Protein AF-A0A1I1SZB3-F1 (afdb_monomer)

Sequence (203 aa):
SPDQADDPIVQRMEVKNDVRPKANHVFELLTNFRGRADDEIPTEPGLCLPRGYIRGKAREEERTKSRFLLASHEDVDFTIVTDSSLVERSSLLQRHRQIEAALSQIEGGRTVRKGKVALTGVDAEEWLLAGPRPTTEVDGHLFALEANALTADAQGPFIRLDMETANPLPDDRPLERASLTDAEALAVWDAISRTLRPRPNAF

Solvent-accessible surface area (backbone atoms only — not comparable to full-atom values): 11409 Å² total; per-residue (Å²): 133,82,88,54,79,85,36,75,68,53,64,69,42,93,76,66,88,56,64,65,65,51,49,52,50,54,51,51,52,60,72,34,44,45,77,46,58,86,87,62,78,73,73,57,31,38,50,79,50,92,51,28,34,37,55,39,67,58,47,71,82,44,71,51,77,48,76,47,71,38,88,94,34,67,29,29,39,37,38,43,34,39,25,13,62,49,58,45,97,56,49,73,75,73,43,41,70,62,54,52,57,57,38,72,73,38,79,78,38,44,78,76,48,72,47,77,46,92,42,70,94,46,66,30,32,37,45,30,33,35,24,54,30,96,90,50,67,24,56,24,35,51,32,40,35,42,21,35,35,77,40,61,29,44,89,48,35,19,35,35,43,37,39,41,36,27,43,74,35,95,84,72,53,87,63,89,62,40,86,58,54,74,69,53,48,51,50,54,47,53,66,52,64,65,66,55,58,82,58,69,52,39,81

Nearest PDB structures (foldseek):
  5h7z-assembly1_A  TM=8.283E-01  e=7.080E-11  Pseudomonas aeruginosa PAO1
  5h7y-assembly1_A  TM=8.258E-01  e=1.109E-10  Pseudomonas aeruginosa PAO1
  4r1d-assembly1_B  TM=8.088E-01  e=1.469E-10  Pseudomonas aeruginosa PAO1
  6e8a-assembly1_A-3  TM=7.867E-01  e=8.838E-05  Salmonella enterica subsp. enterica serovar Typhimurium
  1tu1-assembly1_A  TM=6.099E-01  e=6.310E-05  Pseudomonas aeruginosa PAO1

Foldseek 3Di:
DDDCCVPPVQVPDPDHDCVVVVVVVVVLQVVQKDFDDQPDDDQAAFDDDRRMTGGDHQDAPDKDWDKDADPVFRQKIKIKIWHLAAADPDAPVRCVVVVVVVQVVAVQKDWPDWDWDDEDPWTKIKTKMWHQDPAQRAIWIWIKMWTPRHDRHSVHTIMMMIMIWRHQGPVRDRDPYTPDDPVRSVVVCCVPVRVDDQRNNHD

Mean predicted aligned error: 6.15 Å

Structure (mmCIF, N/CA/C/O backbone):
data_AF-A0A1I1SZB3-F1
#
_entry.id   AF-A0A1I1SZB3-F1
#
loop_
_atom_site.group_PDB
_atom_site.id
_atom_site.type_symbol
_atom_site.label_atom_id
_atom_site.label_alt_id
_atom_site.label_comp_id
_atom_site.label_asym_id
_atom_site.label_entity_id
_atom_site.label_seq_id
_atom_site.pdbx_PDB_ins_code
_atom_site.Cartn_x
_atom_site.Cartn_y
_atom_site.Cartn_z
_atom_site.occupancy
_atom_site.B_iso_or_equiv
_atom_site.auth_seq_id
_atom_site.auth_comp_id
_atom_site.auth_asym_id
_atom_site.auth_atom_id
_atom_site.pdbx_PDB_model_num
ATOM 1 N N . SER A 1 1 ? 3.383 9.135 45.859 1.00 52.81 1 SER A N 1
ATOM 2 C CA . SER A 1 1 ? 2.786 10.483 45.912 1.00 52.81 1 SER A CA 1
ATOM 3 C C . SER A 1 1 ? 1.288 10.355 45.670 1.00 52.81 1 SER A C 1
ATOM 5 O O . SER A 1 1 ? 0.947 9.580 44.776 1.00 52.81 1 SER A O 1
ATOM 7 N N . PRO A 1 2 ? 0.403 11.005 46.447 1.00 64.12 2 PRO A N 1
ATOM 8 C CA . PRO A 1 2 ? -1.043 10.947 46.219 1.00 64.12 2 PRO A CA 1
ATOM 9 C C . PRO A 1 2 ? -1.424 11.532 44.853 1.00 64.12 2 PRO A C 1
ATOM 11 O O . PRO A 1 2 ? -0.660 12.295 44.261 1.00 64.12 2 PRO A O 1
ATOM 14 N N . ASP A 1 3 ? -2.586 11.146 44.329 1.00 65.06 3 ASP A N 1
ATOM 15 C CA . ASP A 1 3 ? -3.173 11.831 43.175 1.00 65.06 3 ASP A CA 1
ATOM 16 C C . ASP A 1 3 ? -3.566 13.254 43.544 1.00 65.06 3 ASP A C 1
ATOM 18 O O . ASP A 1 3 ? -4.244 13.457 44.544 1.00 65.06 3 ASP A O 1
ATOM 22 N N . GLN A 1 4 ? -3.106 14.224 42.755 1.00 72.75 4 GLN A N 1
ATOM 23 C CA . GLN A 1 4 ? -3.470 15.635 42.887 1.00 72.75 4 GLN A CA 1
ATOM 24 C C . GLN A 1 4 ? -4.343 16.091 41.710 1.00 72.75 4 GLN A C 1
ATOM 26 O O . GLN A 1 4 ? -4.570 17.285 41.554 1.00 72.75 4 GLN A O 1
ATOM 31 N N . ALA A 1 5 ? -4.833 15.170 40.867 1.00 68.62 5 ALA A N 1
ATOM 32 C CA . ALA A 1 5 ? -5.706 15.503 39.739 1.00 68.62 5 ALA A CA 1
ATOM 33 C C . ALA A 1 5 ? -6.991 16.244 40.166 1.00 68.62 5 ALA A C 1
ATOM 35 O O . ALA A 1 5 ? -7.494 17.079 39.413 1.00 68.62 5 ALA A O 1
ATOM 36 N N . ASP A 1 6 ? -7.470 15.993 41.389 1.00 74.19 6 ASP A N 1
ATOM 37 C CA . ASP A 1 6 ? -8.645 16.649 41.976 1.00 74.19 6 ASP A CA 1
ATOM 38 C C . ASP A 1 6 ? -8.316 17.949 42.736 1.00 74.19 6 ASP A C 1
ATOM 40 O O . ASP A 1 6 ? -9.215 18.606 43.261 1.00 74.19 6 ASP A O 1
ATOM 44 N N . ASP A 1 7 ? -7.042 18.352 42.802 1.00 79.12 7 ASP A N 1
ATOM 45 C CA . ASP A 1 7 ? -6.643 19.600 43.451 1.00 79.12 7 ASP A CA 1
ATOM 46 C C . ASP A 1 7 ? -7.177 20.810 42.645 1.00 79.12 7 ASP A C 1
ATOM 48 O O . ASP A 1 7 ? -6.897 20.931 41.445 1.00 79.12 7 ASP A O 1
ATOM 52 N N . PRO A 1 8 ? -7.921 21.744 43.270 1.00 78.31 8 PRO A N 1
ATOM 53 C CA . PRO A 1 8 ? -8.486 22.914 42.596 1.00 78.31 8 PRO A CA 1
ATOM 54 C C . PRO A 1 8 ? -7.451 23.802 41.893 1.00 78.31 8 PRO A C 1
ATOM 56 O O . PRO A 1 8 ? -7.797 24.506 40.942 1.00 78.31 8 PRO A O 1
ATOM 59 N N . ILE A 1 9 ? -6.198 23.801 42.356 1.00 76.12 9 ILE A N 1
ATOM 60 C CA . ILE A 1 9 ? -5.084 24.530 41.741 1.00 76.12 9 ILE A CA 1
ATOM 61 C C . ILE A 1 9 ? -4.648 23.809 40.463 1.00 76.12 9 ILE A C 1
ATOM 63 O O . ILE A 1 9 ? -4.521 24.445 39.419 1.00 76.12 9 ILE A O 1
ATOM 67 N N . VAL A 1 10 ? -4.508 22.480 40.517 1.00 71.06 10 VAL A N 1
ATOM 68 C CA . VAL A 1 10 ? -4.153 21.634 39.364 1.00 71.06 10 VAL A CA 1
ATOM 69 C C . VAL A 1 10 ? -5.237 21.689 38.287 1.00 71.06 10 VAL A C 1
ATOM 71 O O . VAL A 1 10 ? -4.928 21.746 37.096 1.00 71.06 10 VAL A O 1
ATOM 74 N N . GLN A 1 11 ? -6.515 21.757 38.671 1.00 75.00 11 GLN A N 1
ATOM 75 C CA . GLN A 1 11 ? -7.609 21.885 37.708 1.00 75.00 11 GLN A CA 1
ATOM 76 C C . GLN A 1 11 ? -7.569 23.189 36.898 1.00 75.00 11 GLN A C 1
ATOM 78 O O . GLN A 1 11 ? -8.033 23.181 35.755 1.00 75.00 11 GLN A O 1
ATOM 83 N N . ARG A 1 12 ? -7.002 24.264 37.466 1.00 79.62 12 ARG A N 1
ATOM 84 C CA . ARG A 1 12 ? -6.879 25.600 36.854 1.00 79.62 12 ARG A CA 1
ATOM 85 C C . ARG A 1 12 ? -5.597 25.794 36.038 1.00 79.62 12 ARG A C 1
ATOM 87 O O . ARG A 1 12 ? -5.448 26.840 35.415 1.00 79.62 12 ARG A O 1
ATOM 94 N N . MET A 1 13 ? -4.675 24.831 36.045 1.00 77.75 13 MET A N 1
ATOM 95 C CA . MET A 1 13 ? -3.472 24.889 35.214 1.00 77.75 13 MET A CA 1
ATOM 96 C C .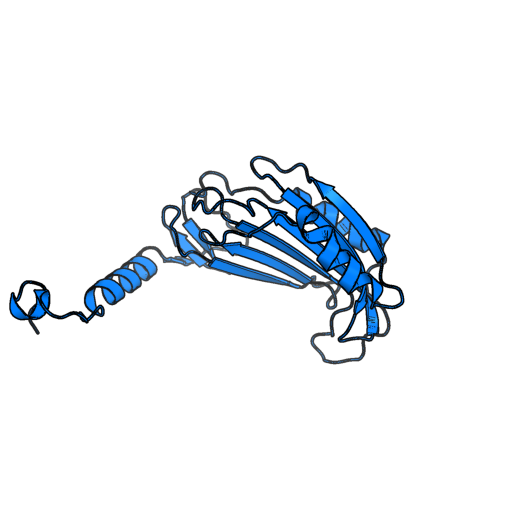 MET A 1 13 ? -3.837 24.665 33.742 1.00 77.75 13 MET A C 1
ATOM 98 O O . MET A 1 13 ? -4.532 23.701 33.417 1.00 77.75 13 MET A O 1
ATOM 102 N N . GLU A 1 14 ? -3.331 25.523 32.852 1.00 72.00 14 GLU A N 1
ATOM 103 C CA . GLU A 1 14 ? -3.481 25.360 31.395 1.00 72.00 14 GLU A CA 1
ATOM 104 C C . GLU A 1 14 ? -2.741 24.121 30.875 1.00 72.00 14 GLU A C 1
ATOM 106 O O . GLU A 1 14 ? -3.203 23.458 29.951 1.00 72.00 14 GLU A O 1
ATOM 111 N N . VAL A 1 15 ? -1.619 23.767 31.510 1.00 69.75 15 VAL A N 1
ATOM 112 C CA . VAL A 1 15 ? -0.835 22.569 31.197 1.00 69.75 15 VAL A CA 1
ATOM 113 C C . VAL A 1 15 ? -0.920 21.609 32.376 1.00 69.75 15 VAL A C 1
ATOM 115 O O . VAL A 1 15 ? -0.357 21.858 33.443 1.00 69.75 15 VAL A O 1
ATOM 118 N N . LYS A 1 16 ? -1.635 20.502 32.178 1.00 74.94 16 LYS A N 1
ATOM 119 C CA . LYS A 1 16 ? -1.755 19.416 33.156 1.00 74.94 16 LYS A CA 1
ATOM 120 C C . LYS A 1 16 ? -0.756 18.317 32.821 1.00 74.94 16 LYS A C 1
ATOM 122 O O . LYS A 1 16 ? -0.516 18.018 31.656 1.00 74.94 16 LYS A O 1
ATOM 127 N N . ASN A 1 17 ? -0.189 17.699 33.852 1.00 80.31 17 ASN A N 1
ATOM 128 C CA . ASN A 1 17 ? 0.630 16.508 33.670 1.00 80.31 17 ASN A CA 1
ATOM 129 C C . ASN A 1 17 ? -0.247 15.341 33.177 1.00 80.31 17 ASN A C 1
ATOM 131 O O . ASN A 1 17 ? -1.249 15.014 33.812 1.00 80.31 17 ASN A O 1
ATOM 135 N N . ASP A 1 18 ? 0.153 14.688 32.088 1.00 82.94 18 ASP A N 1
ATOM 136 C CA . ASP A 1 18 ? -0.549 13.557 31.475 1.00 82.94 18 ASP A CA 1
ATOM 137 C C . ASP A 1 18 ? 0.093 12.189 31.775 1.00 82.94 18 ASP A C 1
ATOM 139 O O . ASP A 1 18 ? -0.338 11.167 31.237 1.00 82.94 18 ASP A O 1
ATOM 143 N N . VAL A 1 19 ? 1.074 12.137 32.686 1.00 87.44 19 VAL A N 1
ATOM 144 C CA . VAL A 1 19 ? 1.772 10.901 33.082 1.00 87.44 19 VAL A CA 1
ATOM 145 C C . VAL A 1 19 ? 0.805 9.804 33.528 1.00 87.44 19 VAL A C 1
ATOM 147 O O . VAL A 1 19 ? 0.998 8.653 33.155 1.00 87.44 19 VAL A O 1
ATOM 150 N N . ARG A 1 20 ? -0.247 10.124 34.296 1.00 85.81 20 ARG A N 1
ATOM 151 C CA . ARG A 1 20 ? -1.237 9.129 34.759 1.00 85.81 20 ARG A CA 1
ATOM 152 C C . ARG A 1 20 ? -2.054 8.535 33.599 1.00 85.81 20 ARG A C 1
ATOM 154 O O . ARG A 1 20 ? -2.010 7.316 33.438 1.00 85.81 20 ARG A O 1
ATOM 161 N N . PRO A 1 21 ? -2.749 9.341 32.766 1.00 86.75 21 PRO A N 1
ATOM 162 C CA . PRO A 1 21 ? -3.410 8.843 31.559 1.00 86.75 21 PRO A CA 1
ATOM 163 C C . PRO A 1 21 ? -2.487 8.027 30.650 1.00 86.75 21 PRO A C 1
ATOM 165 O O . PRO A 1 21 ? -2.861 6.937 30.223 1.00 86.75 21 PRO A O 1
ATOM 168 N N . LYS A 1 22 ? -1.259 8.504 30.407 1.00 88.25 22 LYS A N 1
ATOM 169 C CA . LYS A 1 22 ? -0.281 7.796 29.571 1.00 88.25 22 LYS A CA 1
ATOM 170 C C . LYS A 1 22 ? 0.166 6.474 30.185 1.00 88.25 22 LYS A C 1
ATOM 172 O O . LYS A 1 22 ? 0.256 5.482 29.471 1.00 88.25 22 LYS A O 1
ATOM 177 N N . ALA A 1 23 ? 0.404 6.427 31.496 1.00 91.25 23 ALA A N 1
ATOM 178 C CA . ALA A 1 23 ? 0.734 5.185 32.187 1.00 91.25 23 ALA A CA 1
ATOM 179 C C . ALA A 1 23 ? -0.408 4.167 32.063 1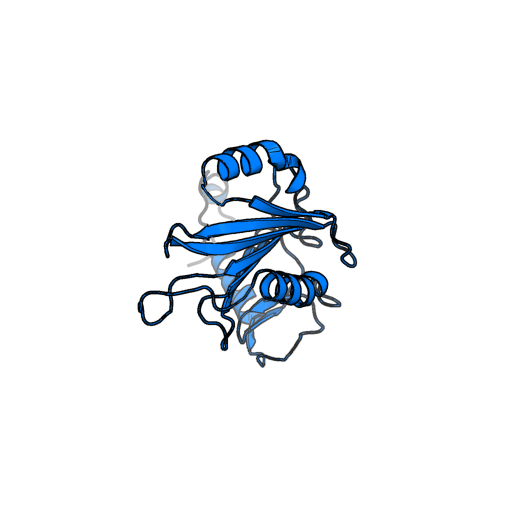.00 91.25 23 ALA A C 1
ATOM 181 O O . ALA A 1 23 ? -0.158 3.017 31.713 1.00 91.25 23 ALA A O 1
ATOM 182 N N . ASN A 1 24 ? -1.657 4.598 32.266 1.00 90.44 24 ASN A N 1
ATOM 183 C CA . ASN A 1 24 ? -2.828 3.738 32.086 1.00 90.44 24 ASN A CA 1
ATOM 184 C C . ASN A 1 24 ? -2.931 3.213 30.651 1.00 90.44 24 ASN A C 1
ATOM 186 O O . ASN A 1 24 ? -3.187 2.028 30.462 1.00 90.44 24 ASN A O 1
ATOM 190 N N . HIS A 1 25 ? -2.676 4.062 29.654 1.00 88.75 25 HIS A N 1
ATOM 191 C CA . HIS A 1 25 ? -2.679 3.654 28.252 1.00 88.75 25 HIS A CA 1
ATOM 192 C C . HIS A 1 25 ? -1.588 2.614 27.945 1.00 88.75 25 HIS A C 1
ATOM 194 O O . HIS A 1 25 ? -1.859 1.602 27.305 1.00 88.75 25 HIS A O 1
ATOM 200 N N . VAL A 1 26 ? -0.372 2.794 28.473 1.00 91.31 26 VAL A N 1
ATOM 201 C CA . VAL A 1 26 ? 0.707 1.797 28.349 1.00 91.31 26 VAL A CA 1
ATOM 202 C C . VAL A 1 26 ? 0.313 0.469 29.003 1.00 91.31 26 VAL A C 1
ATOM 204 O O . VAL A 1 26 ? 0.493 -0.586 28.398 1.00 91.31 26 VAL A O 1
ATOM 207 N N . PHE A 1 27 ? -0.260 0.492 30.211 1.00 93.44 27 PHE A N 1
ATOM 208 C CA . PHE A 1 27 ? -0.733 -0.729 30.873 1.00 93.44 27 PHE A CA 1
ATOM 209 C C . PHE A 1 27 ? -1.884 -1.402 30.114 1.00 93.44 27 PHE A C 1
ATOM 211 O O . PHE A 1 27 ? -1.929 -2.630 30.040 1.00 93.44 27 PHE A O 1
ATOM 218 N N . GLU A 1 28 ? -2.787 -0.631 29.511 1.00 90.75 28 GLU A N 1
ATOM 219 C CA . GLU A 1 28 ? -3.847 -1.158 28.651 1.00 90.75 28 GLU A CA 1
ATOM 220 C C . GLU A 1 28 ? -3.261 -1.875 27.423 1.00 90.75 28 GLU A C 1
ATOM 222 O O . GLU A 1 28 ? -3.661 -2.998 27.121 1.00 90.75 28 GLU A O 1
ATOM 227 N N . LEU A 1 29 ? -2.269 -1.285 26.751 1.00 90.50 29 LEU A N 1
ATOM 228 C CA . LEU A 1 29 ? -1.602 -1.921 25.610 1.00 90.50 29 LEU A CA 1
ATOM 229 C C . LEU A 1 29 ? -0.892 -3.217 26.018 1.00 90.50 29 LEU A C 1
ATOM 231 O O . LEU A 1 29 ? -1.037 -4.236 25.348 1.00 90.50 29 LEU A O 1
ATOM 235 N N . LEU A 1 30 ? -0.163 -3.202 27.139 1.00 92.81 30 LEU A N 1
ATOM 236 C CA . LEU A 1 30 ? 0.570 -4.372 27.629 1.00 92.81 30 LEU A CA 1
ATOM 237 C C . LEU A 1 30 ? -0.356 -5.511 28.064 1.00 92.81 30 LEU A C 1
ATOM 239 O O . LEU A 1 30 ? -0.045 -6.672 27.819 1.00 92.81 30 LEU A O 1
ATOM 243 N N . THR A 1 31 ? -1.488 -5.200 28.699 1.00 95.62 31 THR A N 1
ATOM 244 C CA . THR A 1 31 ? -2.447 -6.225 29.152 1.00 95.62 31 THR A CA 1
ATOM 245 C C . THR A 1 31 ? -3.228 -6.850 27.999 1.00 95.62 31 THR A C 1
ATOM 247 O O . THR A 1 31 ? -3.623 -8.010 28.093 1.00 95.62 31 THR A O 1
ATOM 250 N N . ASN A 1 32 ? -3.422 -6.111 26.905 1.00 95.50 32 ASN A N 1
ATOM 251 C CA . ASN A 1 32 ? -4.108 -6.595 25.710 1.00 95.50 32 ASN A CA 1
ATOM 252 C C . ASN A 1 32 ? -3.173 -7.192 24.648 1.00 95.50 32 ASN A C 1
ATOM 254 O O . ASN A 1 32 ? -3.655 -7.758 23.662 1.00 95.50 32 ASN A O 1
ATOM 258 N N . PHE A 1 33 ? -1.857 -7.077 24.826 1.00 96.00 33 PHE A N 1
ATOM 259 C CA . PHE A 1 33 ? -0.880 -7.677 23.930 1.00 96.00 33 PHE A CA 1
ATOM 260 C C . PHE A 1 33 ? -0.725 -9.177 24.196 1.00 96.00 33 PHE A C 1
ATOM 262 O O . PHE A 1 33 ? -0.550 -9.618 25.332 1.00 96.00 33 PHE A O 1
ATOM 269 N N . ARG A 1 34 ? -0.690 -9.970 23.125 1.00 95.94 34 ARG A N 1
ATOM 270 C CA . ARG A 1 34 ? -0.247 -11.365 23.164 1.00 95.94 34 ARG A CA 1
ATOM 271 C C . ARG A 1 34 ? 0.625 -11.706 21.964 1.00 95.94 34 ARG A C 1
ATOM 273 O O . ARG A 1 34 ? 0.495 -11.114 20.893 1.00 95.94 34 ARG A O 1
ATOM 280 N N . GLY A 1 35 ? 1.476 -12.714 22.138 1.00 96.06 35 GLY A N 1
ATOM 281 C CA . GLY A 1 35 ? 2.141 -13.366 21.015 1.00 96.06 35 GLY A CA 1
ATOM 282 C C . GLY A 1 35 ? 1.138 -14.120 20.137 1.00 96.06 35 GLY A C 1
ATOM 283 O O . GLY A 1 35 ? 0.096 -14.580 20.618 1.00 96.06 35 GLY A O 1
ATOM 284 N N . ARG A 1 36 ? 1.472 -14.247 18.854 1.00 95.00 36 ARG A N 1
ATOM 285 C CA . ARG A 1 36 ? 0.761 -15.092 17.885 1.00 95.00 36 ARG A CA 1
ATOM 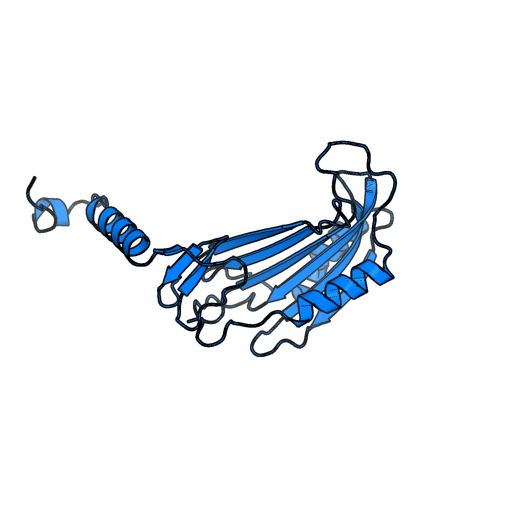286 C C . ARG A 1 36 ? 1.753 -15.756 16.934 1.00 95.00 36 ARG A C 1
ATOM 288 O O . ARG A 1 36 ? 2.838 -15.209 16.720 1.00 95.00 36 ARG A O 1
ATOM 295 N N . ALA A 1 37 ? 1.378 -16.895 16.357 1.00 95.00 37 ALA A N 1
ATOM 296 C CA . ALA A 1 37 ? 2.137 -17.483 15.252 1.00 95.00 37 ALA A CA 1
ATOM 297 C C . ALA A 1 37 ? 2.025 -16.608 13.989 1.00 95.00 37 ALA A C 1
ATOM 299 O O . ALA A 1 37 ? 1.095 -15.806 13.862 1.00 95.00 37 ALA A O 1
ATOM 300 N N . ASP A 1 38 ? 2.967 -16.749 13.055 1.00 89.12 38 ASP A N 1
ATOM 301 C CA . ASP A 1 38 ? 3.007 -15.914 11.846 1.00 89.12 38 ASP A CA 1
ATOM 302 C C . ASP A 1 38 ? 1.754 -16.095 10.972 1.00 89.12 38 ASP A C 1
ATOM 304 O O . ASP A 1 38 ? 1.220 -15.113 10.448 1.00 89.12 38 ASP A O 1
ATOM 308 N N . ASP A 1 39 ? 1.238 -17.323 10.905 1.00 91.25 39 ASP A N 1
ATOM 309 C CA . ASP A 1 39 ? 0.062 -17.752 10.144 1.00 91.25 39 ASP A CA 1
ATOM 310 C C . ASP A 1 39 ? -1.256 -17.708 10.942 1.00 91.25 39 ASP A C 1
ATOM 312 O O . ASP A 1 39 ? -2.332 -17.928 10.383 1.00 91.25 39 ASP A O 1
ATOM 316 N N . GLU A 1 40 ? -1.209 -17.376 12.235 1.00 94.50 40 GLU A N 1
ATOM 317 C CA . GLU A 1 40 ? -2.412 -17.214 13.049 1.00 94.50 40 GLU A CA 1
ATOM 318 C C . GLU A 1 40 ? -3.152 -15.925 12.660 1.00 94.50 40 GLU A C 1
ATOM 320 O O . GLU A 1 40 ? -2.620 -14.818 12.810 1.00 94.50 40 GLU A O 1
ATOM 325 N N . ILE 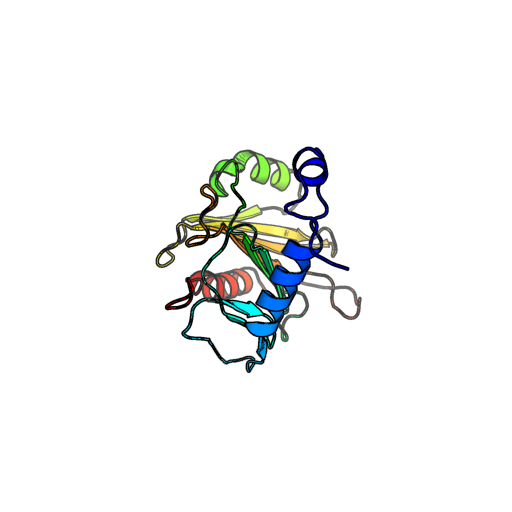A 1 41 ? -4.411 -16.067 12.229 1.00 94.06 41 ILE A N 1
ATOM 326 C CA . ILE A 1 41 ? -5.342 -14.962 11.957 1.00 94.06 41 ILE A CA 1
ATOM 327 C C . ILE A 1 41 ? -6.349 -14.866 13.119 1.00 94.06 41 ILE A C 1
ATOM 329 O O . ILE A 1 41 ? -7.232 -15.720 13.225 1.00 94.06 41 ILE A O 1
ATOM 333 N N . PRO A 1 42 ? -6.259 -13.842 13.991 1.00 93.94 42 PRO A N 1
ATOM 334 C CA . PRO A 1 42 ? -7.176 -13.678 15.119 1.00 93.94 42 PRO A CA 1
ATOM 335 C C . PRO A 1 42 ? -8.633 -13.484 14.679 1.00 93.94 42 PRO A C 1
ATOM 337 O O . PRO A 1 42 ? -8.910 -12.785 13.708 1.00 93.94 42 PRO A O 1
ATOM 340 N N . THR A 1 43 ? -9.578 -14.053 15.428 1.00 93.00 43 THR A N 1
ATOM 341 C CA . THR A 1 43 ? -11.028 -13.921 15.172 1.00 93.00 43 THR A CA 1
ATOM 342 C C . THR A 1 43 ? -11.713 -12.864 16.040 1.00 93.00 43 THR A C 1
ATOM 344 O O . THR A 1 43 ? -12.919 -12.657 15.917 1.00 93.00 43 THR A O 1
ATOM 347 N N . GLU A 1 44 ? -10.967 -12.251 16.959 1.00 93.00 44 GLU A N 1
ATOM 348 C CA . GLU A 1 44 ? -11.425 -11.165 17.828 1.00 93.00 44 GLU A CA 1
ATOM 349 C C . GLU A 1 44 ? -11.051 -9.797 17.222 1.00 93.00 44 GLU A C 1
ATOM 351 O O . GLU A 1 44 ? -10.178 -9.747 16.351 1.00 93.00 44 GLU A O 1
ATOM 356 N N . PRO A 1 45 ? -11.651 -8.687 17.692 1.00 94.50 45 PRO A N 1
ATOM 357 C CA . PRO A 1 45 ? -11.223 -7.337 17.331 1.00 94.50 45 PRO A CA 1
ATOM 358 C C . PRO A 1 45 ? -9.836 -6.989 17.869 1.00 94.50 45 PRO A C 1
ATOM 360 O O . PRO A 1 45 ? -9.507 -7.304 19.027 1.00 94.50 45 PRO A O 1
ATOM 363 N N . GLY A 1 46 ? -9.034 -6.334 17.028 1.00 92.81 46 GLY A N 1
ATOM 364 C CA . GLY A 1 46 ? -7.703 -5.864 17.406 1.00 92.81 46 GLY A CA 1
ATOM 365 C C . GLY A 1 46 ? -6.689 -5.824 16.269 1.00 92.81 46 GLY A C 1
ATOM 366 O O . GLY A 1 46 ? -6.937 -6.294 15.151 1.00 92.81 46 GLY A O 1
ATOM 367 N N . LEU A 1 47 ? -5.503 -5.319 16.589 1.00 91.44 47 LEU A N 1
ATOM 368 C CA . LEU A 1 47 ? -4.446 -5.030 15.633 1.00 91.44 47 LEU A CA 1
ATOM 369 C C . LEU A 1 47 ? -3.395 -6.145 15.578 1.00 91.44 47 LEU A C 1
ATOM 371 O O . LEU A 1 47 ? -2.829 -6.552 16.595 1.00 91.44 47 LEU A O 1
ATOM 375 N N . CYS A 1 48 ? -3.096 -6.625 14.370 1.00 92.00 48 CYS A N 1
ATOM 376 C CA . CYS A 1 48 ? -2.015 -7.580 14.134 1.00 92.00 48 CYS A CA 1
ATOM 377 C C . CYS A 1 48 ? -0.679 -6.860 13.934 1.00 92.00 48 CYS A C 1
ATOM 379 O O . CYS A 1 48 ? -0.570 -5.937 13.134 1.00 92.00 48 CYS A O 1
ATOM 381 N N . LEU A 1 49 ? 0.356 -7.371 14.595 1.00 89.62 49 LEU A N 1
ATOM 382 C CA . LEU A 1 49 ? 1.754 -7.001 14.395 1.00 89.62 49 LEU A CA 1
ATOM 383 C C . LEU A 1 49 ? 2.540 -8.245 13.946 1.00 89.62 49 LEU A C 1
ATOM 385 O O . LEU A 1 49 ? 2.045 -9.372 14.099 1.00 89.62 49 LEU A O 1
ATOM 389 N N . PRO A 1 50 ? 3.764 -8.100 13.412 1.00 89.50 50 PRO A N 1
ATOM 390 C CA . PRO A 1 50 ? 4.656 -9.242 13.236 1.00 89.50 50 PRO A CA 1
ATOM 391 C C . PRO A 1 50 ? 4.826 -9.990 14.569 1.00 89.50 50 PRO A C 1
ATOM 393 O O . PRO A 1 50 ? 5.255 -9.394 15.557 1.00 89.50 50 PRO A O 1
ATOM 396 N N . ARG A 1 51 ? 4.453 -11.278 14.611 1.00 90.94 51 ARG A N 1
ATOM 397 C CA . ARG A 1 51 ? 4.488 -12.147 15.811 1.00 90.94 51 ARG A CA 1
ATOM 398 C C . ARG A 1 51 ? 3.697 -11.648 17.033 1.00 90.94 51 ARG A C 1
ATOM 400 O O . ARG A 1 51 ? 3.878 -12.155 18.140 1.00 90.94 51 ARG A O 1
ATOM 407 N N . GLY A 1 52 ? 2.808 -10.672 16.856 1.00 94.12 52 GLY A N 1
ATOM 408 C CA . GLY A 1 52 ? 2.069 -10.046 17.950 1.00 94.12 52 GLY A CA 1
ATOM 409 C C . GLY A 1 52 ? 0.635 -9.681 17.590 1.00 94.12 52 GLY A C 1
ATOM 410 O O . GLY A 1 52 ? 0.254 -9.606 16.417 1.00 94.12 52 GLY A O 1
ATOM 411 N N . TYR A 1 53 ? -0.164 -9.458 18.624 1.00 94.94 53 TYR A N 1
ATOM 412 C CA . TYR A 1 53 ? -1.553 -9.046 18.513 1.00 94.94 53 TYR A CA 1
ATOM 413 C C . TYR A 1 53 ? -1.948 -8.175 19.701 1.00 94.94 53 TYR A C 1
ATOM 415 O O . TYR A 1 53 ? -1.717 -8.569 20.842 1.00 94.94 53 TYR A O 1
ATOM 423 N N . ILE A 1 54 ? -2.560 -7.022 19.435 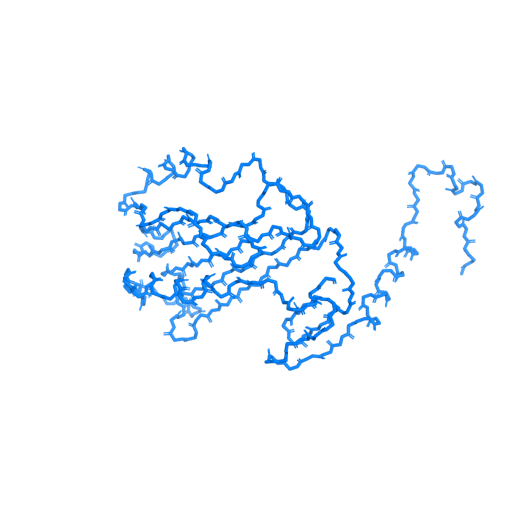1.00 94.12 54 ILE A N 1
ATOM 424 C CA . ILE A 1 54 ? -3.135 -6.143 20.456 1.00 94.12 54 ILE A CA 1
ATOM 425 C C . ILE A 1 54 ? -4.650 -6.266 20.361 1.00 94.12 54 ILE A C 1
ATOM 427 O O . ILE A 1 54 ? -5.258 -5.809 19.395 1.00 94.12 54 ILE A O 1
ATOM 431 N N . ARG A 1 55 ? -5.267 -6.897 21.360 1.00 94.94 55 ARG A N 1
ATOM 432 C CA . ARG A 1 55 ? -6.725 -7.008 21.441 1.00 94.94 55 ARG A CA 1
ATOM 433 C C . ARG A 1 55 ? -7.349 -5.635 21.695 1.00 94.94 55 ARG A C 1
ATOM 435 O O . ARG A 1 55 ? -6.907 -4.898 22.570 1.00 94.94 55 ARG A O 1
ATOM 442 N N . GLY A 1 56 ? -8.425 -5.311 20.990 1.00 92.00 56 GLY A N 1
ATOM 443 C CA . GLY A 1 56 ? -9.124 -4.048 21.195 1.00 92.00 56 GLY A CA 1
ATOM 444 C C . GLY A 1 56 ? -10.117 -3.748 20.086 1.00 92.00 56 GLY A C 1
ATOM 445 O O . GLY A 1 56 ? -10.022 -4.291 18.995 1.00 92.00 56 GLY A O 1
ATOM 446 N N . LYS A 1 57 ? -11.085 -2.880 20.372 1.00 90.69 57 LYS A N 1
ATOM 447 C CA . LYS A 1 57 ? -11.956 -2.318 19.332 1.00 90.69 57 LYS A CA 1
ATOM 448 C C . LYS A 1 57 ? -11.170 -1.334 18.474 1.00 90.69 57 LYS A C 1
ATOM 450 O O . LYS A 1 57 ? -10.174 -0.792 18.957 1.00 90.69 57 LYS A O 1
ATOM 455 N N . ALA A 1 58 ? -11.671 -1.054 17.278 1.00 88.12 58 ALA A N 1
ATOM 456 C CA . ALA A 1 58 ? -11.144 0.018 16.439 1.00 88.12 58 ALA A CA 1
ATOM 457 C C . ALA A 1 58 ? -11.076 1.359 17.194 1.00 88.12 58 ALA A C 1
ATOM 459 O O . ALA A 1 58 ? -11.992 1.692 17.958 1.00 88.12 58 ALA A O 1
ATOM 460 N N . ARG A 1 59 ? -10.000 2.123 16.989 1.00 87.06 59 ARG A N 1
ATOM 461 C CA . ARG A 1 59 ? -9.787 3.444 17.598 1.00 87.06 59 ARG A CA 1
ATOM 462 C C . ARG A 1 59 ? -9.296 4.432 16.549 1.00 87.06 59 ARG A C 1
ATOM 464 O O . ARG A 1 59 ? -8.730 4.032 15.539 1.00 87.06 59 ARG A O 1
ATOM 471 N N . GLU A 1 60 ? -9.512 5.710 16.831 1.00 88.25 60 GLU A N 1
ATOM 472 C CA . GLU A 1 60 ? -8.821 6.797 16.143 1.00 88.25 60 GLU A CA 1
ATOM 473 C C . GLU A 1 60 ? -7.334 6.818 16.525 1.00 88.25 60 GLU A C 1
ATOM 475 O O . GLU A 1 60 ? -6.932 6.227 17.531 1.00 88.25 60 GLU A O 1
ATOM 480 N N . GLU A 1 61 ? -6.534 7.529 15.734 1.00 89.88 61 GLU A N 1
ATOM 481 C CA . GLU A 1 61 ? -5.085 7.681 15.896 1.00 89.88 61 GLU A CA 1
ATOM 482 C C . GLU A 1 61 ? -4.297 6.355 15.824 1.00 89.88 61 GLU A C 1
ATOM 484 O O . GLU A 1 61 ? -3.157 6.266 16.285 1.00 89.88 61 GLU A O 1
ATOM 489 N N . GLU A 1 62 ? -4.868 5.320 15.196 1.00 90.81 62 GLU A N 1
ATOM 490 C CA . GLU A 1 62 ? -4.175 4.071 14.893 1.00 90.81 62 GLU A CA 1
ATOM 491 C C . GLU A 1 62 ? -3.593 4.112 13.477 1.00 90.81 62 GLU A C 1
ATOM 493 O O . GLU A 1 62 ? -4.312 4.176 12.476 1.00 90.81 62 GLU A O 1
ATOM 498 N N . ARG A 1 63 ? -2.262 4.021 13.386 1.00 93.69 63 ARG A N 1
ATOM 499 C CA . ARG A 1 63 ? -1.542 3.930 12.115 1.00 93.69 63 ARG A CA 1
ATOM 500 C C . ARG A 1 63 ? -0.604 2.735 12.105 1.00 93.69 63 ARG A C 1
ATOM 502 O O . ARG A 1 63 ? 0.235 2.589 12.994 1.00 93.69 63 ARG A O 1
ATOM 509 N N . THR A 1 64 ? -0.667 1.936 11.044 1.00 93.75 64 THR A N 1
ATOM 510 C CA . THR A 1 64 ? 0.316 0.880 10.789 1.00 93.75 64 THR A CA 1
ATOM 511 C C . THR A 1 64 ? 0.998 1.059 9.449 1.00 93.75 64 THR A C 1
ATOM 513 O O . THR A 1 64 ? 0.428 1.585 8.496 1.00 93.75 64 THR A O 1
ATOM 516 N N . LYS A 1 65 ? 2.256 0.626 9.384 1.00 95.88 65 LYS A N 1
ATOM 517 C CA . LYS A 1 65 ? 3.021 0.507 8.149 1.00 95.88 65 LYS A CA 1
ATOM 518 C C . LYS A 1 65 ? 3.799 -0.795 8.206 1.00 95.88 65 LYS A C 1
ATOM 520 O O . LYS A 1 65 ? 4.651 -0.958 9.076 1.00 95.88 65 LYS A O 1
ATOM 525 N N . SER A 1 66 ? 3.512 -1.699 7.282 1.00 94.75 66 SER A N 1
ATOM 526 C CA . SER A 1 66 ? 4.214 -2.975 7.150 1.00 94.75 66 SER A CA 1
ATOM 527 C C . SER A 1 66 ? 4.821 -3.080 5.762 1.00 94.75 66 SER A C 1
ATOM 529 O O . SER A 1 66 ? 4.185 -2.697 4.783 1.00 94.75 66 SER A O 1
ATOM 531 N N . ARG A 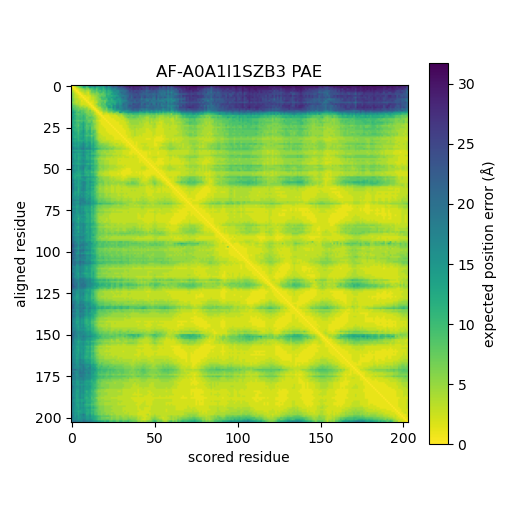1 67 ? 6.047 -3.597 5.686 1.00 95.50 67 ARG A N 1
ATOM 532 C CA . ARG A 1 67 ? 6.757 -3.841 4.430 1.00 95.50 67 ARG A CA 1
ATOM 533 C C . ARG A 1 67 ? 7.055 -5.328 4.292 1.00 95.50 67 ARG A C 1
ATOM 535 O O . ARG A 1 67 ? 7.474 -5.956 5.263 1.00 95.50 67 ARG A O 1
ATOM 542 N N . PHE A 1 68 ? 6.859 -5.861 3.096 1.00 94.56 68 PHE A N 1
ATOM 543 C CA . PHE A 1 68 ? 7.095 -7.253 2.737 1.00 94.56 68 PHE A CA 1
ATOM 544 C C . PHE A 1 68 ? 8.060 -7.292 1.559 1.00 94.56 68 PHE A C 1
ATOM 546 O O . PHE A 1 68 ? 7.762 -6.724 0.514 1.00 94.56 68 PHE A O 1
ATOM 553 N N . LEU A 1 69 ? 9.201 -7.957 1.726 1.00 94.69 69 LEU A N 1
ATOM 554 C CA . LEU A 1 69 ? 10.131 -8.224 0.631 1.00 94.69 69 LEU A CA 1
ATOM 555 C C . LEU A 1 69 ? 9.787 -9.577 0.013 1.00 94.69 69 LEU A C 1
ATOM 557 O O . LEU A 1 69 ? 9.529 -10.546 0.735 1.00 94.69 69 LEU A O 1
ATOM 561 N N . LEU A 1 70 ? 9.793 -9.653 -1.315 1.00 94.56 70 LEU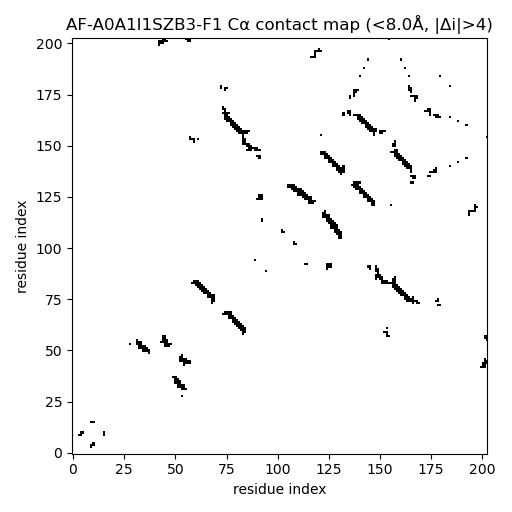 A N 1
ATOM 562 C CA . LEU A 1 70 ? 9.547 -10.906 -2.014 1.00 94.56 70 LEU A CA 1
ATOM 563 C C . LEU A 1 70 ? 10.843 -11.725 -2.050 1.00 94.56 70 LEU A C 1
ATOM 565 O O . LEU A 1 70 ? 11.772 -11.395 -2.770 1.00 94.56 70 LEU A O 1
ATOM 569 N N . ALA A 1 71 ? 10.922 -12.808 -1.274 1.00 91.69 71 ALA A N 1
ATOM 570 C CA . ALA A 1 71 ? 12.179 -13.543 -1.068 1.00 91.69 71 ALA A CA 1
ATOM 571 C C . ALA A 1 71 ? 12.847 -14.067 -2.358 1.00 91.69 71 ALA A C 1
ATOM 573 O O . ALA A 1 71 ? 14.065 -14.181 -2.410 1.00 91.69 71 ALA A O 1
ATOM 574 N N . SER A 1 72 ? 12.073 -14.393 -3.400 1.00 93.62 72 SER A N 1
ATOM 575 C CA . SER A 1 72 ? 12.614 -14.828 -4.697 1.00 93.62 72 SER A CA 1
ATOM 576 C C . SER A 1 72 ? 12.944 -13.673 -5.655 1.00 93.62 72 SER A C 1
ATOM 578 O O . SER A 1 72 ? 13.478 -13.921 -6.732 1.00 93.62 72 SER A O 1
ATOM 580 N N . HIS A 1 73 ? 12.627 -12.434 -5.270 1.00 96.81 73 HIS A N 1
ATOM 581 C CA . HIS A 1 73 ? 12.756 -11.202 -6.049 1.00 96.81 73 HIS A CA 1
ATOM 582 C C . HIS A 1 73 ? 13.100 -10.041 -5.100 1.00 96.81 73 HIS A C 1
ATOM 584 O O . HIS A 1 73 ? 12.244 -9.233 -4.748 1.00 96.81 73 HIS A O 1
ATOM 590 N N . GLU A 1 74 ? 14.345 -9.992 -4.624 1.00 95.81 74 GLU A N 1
ATOM 591 C CA . GLU A 1 74 ? 14.768 -9.082 -3.543 1.00 95.81 74 GLU A CA 1
ATOM 592 C C . GLU A 1 74 ? 14.692 -7.585 -3.901 1.00 95.81 74 GLU A C 1
ATOM 594 O O . GLU A 1 74 ? 14.706 -6.739 -3.011 1.00 95.81 74 GLU A O 1
ATOM 599 N N . ASP A 1 75 ? 14.571 -7.249 -5.188 1.00 97.25 75 ASP A N 1
ATOM 600 C CA . ASP A 1 75 ? 14.311 -5.900 -5.705 1.00 97.25 75 ASP A CA 1
ATOM 601 C C . ASP A 1 75 ? 12.815 -5.527 -5.705 1.00 97.25 75 ASP A C 1
ATOM 603 O O . ASP A 1 75 ? 12.454 -4.437 -6.159 1.00 97.25 75 ASP A O 1
ATOM 607 N N . VAL A 1 76 ? 11.941 -6.416 -5.221 1.00 98.12 76 VAL A N 1
ATOM 608 C CA . VAL A 1 76 ? 10.486 -6.244 -5.175 1.00 98.12 76 VAL A CA 1
ATOM 609 C C . VAL A 1 76 ? 10.000 -6.207 -3.736 1.00 98.12 76 VAL A C 1
ATOM 611 O O . VAL A 1 76 ? 10.234 -7.127 -2.944 1.00 98.12 76 VAL A O 1
ATOM 614 N N . ASP A 1 77 ? 9.245 -5.165 -3.408 1.00 97.50 77 ASP A N 1
ATOM 615 C CA . ASP A 1 77 ? 8.589 -5.068 -2.114 1.00 97.50 77 ASP A CA 1
ATOM 616 C C . ASP A 1 77 ? 7.163 -4.539 -2.211 1.00 97.50 77 ASP A C 1
ATOM 618 O O . ASP A 1 77 ? 6.791 -3.826 -3.142 1.00 97.50 77 ASP A O 1
ATOM 622 N N . PHE A 1 78 ? 6.383 -4.908 -1.202 1.00 98.38 78 PHE A N 1
ATOM 623 C CA . PHE A 1 78 ? 5.064 -4.370 -0.944 1.00 98.38 78 PHE A CA 1
ATOM 624 C C . PHE A 1 78 ? 5.084 -3.593 0.357 1.00 98.38 78 PHE A C 1
ATOM 626 O O . PHE A 1 78 ? 5.581 -4.082 1.373 1.00 98.38 78 PHE A O 1
ATOM 633 N N . THR A 1 79 ? 4.461 -2.426 0.363 1.00 98.25 79 THR A N 1
ATOM 634 C CA . THR A 1 79 ? 4.211 -1.663 1.581 1.00 98.25 79 THR A CA 1
ATOM 635 C C . THR A 1 79 ? 2.714 -1.479 1.749 1.00 98.25 79 THR A C 1
ATOM 637 O O . THR A 1 79 ? 2.049 -0.966 0.858 1.00 98.25 79 THR A O 1
ATOM 640 N N . ILE A 1 80 ? 2.178 -1.873 2.902 1.00 96.94 80 ILE A N 1
ATOM 641 C CA . ILE A 1 80 ? 0.798 -1.576 3.287 1.00 96.94 80 ILE A CA 1
ATOM 642 C C . ILE A 1 80 ? 0.791 -0.574 4.435 1.00 96.94 80 ILE A C 1
ATOM 644 O O . ILE A 1 80 ? 1.510 -0.734 5.426 1.00 96.94 80 ILE A O 1
ATOM 648 N N . VAL A 1 81 ? -0.021 0.464 4.289 1.00 96.88 81 VAL A N 1
ATOM 649 C CA . VAL A 1 81 ? -0.298 1.468 5.309 1.00 96.88 81 VAL A CA 1
ATOM 650 C C . VAL A 1 81 ? -1.780 1.431 5.629 1.00 96.88 81 VAL A C 1
ATOM 652 O O . VAL A 1 81 ? -2.606 1.430 4.718 1.00 96.88 81 VAL A O 1
ATOM 655 N N . THR A 1 82 ? -2.102 1.440 6.918 1.00 94.94 82 THR A N 1
ATOM 656 C CA . THR A 1 82 ? -3.453 1.721 7.408 1.00 94.94 82 THR A CA 1
ATOM 657 C C . THR A 1 82 ? -3.405 2.922 8.335 1.00 94.94 82 THR A C 1
ATOM 659 O O . THR A 1 82 ? -2.455 3.050 9.109 1.00 94.94 82 THR A O 1
ATOM 662 N N . ASP A 1 83 ? -4.393 3.805 8.259 1.00 95.44 83 ASP A N 1
ATOM 663 C CA . ASP A 1 83 ? -4.482 4.983 9.125 1.00 95.44 83 ASP A CA 1
ATOM 664 C C . ASP A 1 83 ? -5.953 5.327 9.389 1.00 95.44 83 ASP A C 1
ATOM 666 O O . ASP A 1 83 ? -6.699 5.621 8.456 1.00 95.44 83 ASP A O 1
ATOM 670 N N . SER A 1 84 ? -6.392 5.247 10.645 1.00 94.00 84 SER A N 1
ATOM 671 C CA . SER A 1 84 ? -7.790 5.507 11.022 1.00 94.00 84 SER A CA 1
ATOM 672 C C . SER A 1 84 ? -8.189 6.977 10.907 1.00 94.00 84 SER A C 1
ATOM 674 O O . SER A 1 84 ? -9.371 7.274 10.779 1.00 94.00 84 SER A O 1
ATOM 676 N N . SER A 1 85 ? -7.217 7.892 10.950 1.00 93.81 85 SER A N 1
ATOM 677 C CA . SER A 1 85 ? -7.475 9.329 11.090 1.00 93.81 85 SER A CA 1
ATOM 678 C C . SER A 1 85 ? -7.001 10.148 9.890 1.00 93.81 85 SER A C 1
ATOM 680 O O . SER A 1 85 ? -7.238 11.358 9.831 1.00 93.81 85 SER A O 1
ATOM 682 N N . LEU A 1 86 ? -6.350 9.513 8.912 1.00 93.62 86 LEU A N 1
ATOM 683 C CA . LEU A 1 86 ? -5.966 10.167 7.669 1.00 93.62 86 LEU A CA 1
ATOM 684 C C . LEU A 1 86 ? -7.187 10.429 6.785 1.00 93.62 86 LEU A C 1
ATOM 686 O O . LEU A 1 86 ? -7.917 9.516 6.410 1.00 93.62 86 LEU A O 1
ATOM 690 N N . VAL A 1 87 ? -7.335 11.689 6.380 1.00 93.88 87 VAL A N 1
ATOM 691 C CA . VAL A 1 87 ? -8.291 12.119 5.358 1.00 93.88 87 VAL A CA 1
ATOM 692 C C . VAL A 1 87 ? -7.529 12.853 4.270 1.00 93.88 87 VAL A C 1
ATOM 694 O O . VAL A 1 87 ? -6.978 13.934 4.494 1.00 93.88 87 VAL A O 1
ATOM 697 N N . GLU A 1 88 ? -7.502 12.273 3.078 1.00 93.44 88 GLU A N 1
ATOM 698 C CA . GLU A 1 88 ? -6.951 12.926 1.903 1.00 93.44 88 GLU A CA 1
ATOM 699 C C . GLU A 1 88 ? -7.916 13.989 1.379 1.00 93.44 88 GLU A C 1
ATOM 701 O O . GLU A 1 88 ? -9.140 13.878 1.451 1.00 93.44 88 GLU A O 1
ATOM 706 N N . ARG A 1 89 ? -7.353 15.043 0.786 1.00 93.62 89 ARG A N 1
ATOM 707 C CA . ARG A 1 89 ? -8.157 16.119 0.180 1.00 93.62 89 ARG A CA 1
ATOM 708 C C . ARG A 1 89 ? -8.863 15.683 -1.105 1.00 93.62 89 ARG A C 1
ATOM 710 O O . ARG A 1 89 ? -9.756 16.380 -1.580 1.00 93.62 89 ARG A O 1
ATOM 717 N N . SER A 1 90 ? -8.402 14.591 -1.703 1.00 93.81 90 SER A N 1
ATOM 718 C CA . SER A 1 90 ? -8.833 14.088 -3.003 1.00 93.81 90 SER A CA 1
ATOM 719 C C . SER A 1 90 ? -8.453 12.618 -3.140 1.00 93.81 90 SER A C 1
ATOM 721 O O . SER A 1 90 ? -7.424 12.208 -2.606 1.00 93.81 90 SER A O 1
ATOM 723 N N . SER A 1 91 ? -9.225 11.851 -3.908 1.00 94.50 91 SER A N 1
ATOM 724 C CA . SER A 1 91 ? -8.910 10.450 -4.197 1.00 94.50 91 SER A CA 1
ATOM 725 C C . SER A 1 91 ? -7.655 10.308 -5.074 1.00 94.50 91 SER A C 1
ATOM 727 O O . SER A 1 91 ? -7.154 11.285 -5.648 1.00 94.50 91 SER A O 1
ATOM 729 N N . LEU A 1 92 ? -7.136 9.086 -5.218 1.00 96.31 92 LEU A N 1
ATOM 730 C CA . LEU A 1 92 ? -5.967 8.808 -6.055 1.00 96.31 92 LEU A CA 1
ATOM 731 C C . LEU A 1 92 ? -6.181 9.255 -7.509 1.00 96.31 92 LEU A C 1
ATOM 733 O O . LEU A 1 92 ? -5.337 9.956 -8.067 1.00 96.31 92 LEU A O 1
ATOM 737 N N . LEU A 1 93 ? -7.328 8.932 -8.108 1.00 96.94 93 LEU A N 1
ATOM 738 C CA . LEU A 1 93 ? -7.629 9.320 -9.489 1.00 96.94 93 LEU A CA 1
ATOM 739 C C . LEU A 1 93 ? -7.924 10.816 -9.630 1.00 96.94 93 LEU A C 1
ATOM 741 O O . LEU A 1 93 ? -7.660 11.396 -10.683 1.00 96.94 93 LEU A O 1
ATOM 745 N N . GLN A 1 94 ? -8.417 11.479 -8.583 1.00 96.00 94 GLN A N 1
ATOM 746 C CA . GLN A 1 94 ? -8.603 12.933 -8.595 1.00 96.00 94 GLN A CA 1
ATOM 747 C C . GLN A 1 94 ? -7.268 13.696 -8.598 1.00 96.00 94 GLN A C 1
ATOM 749 O O . GLN A 1 94 ? -7.200 14.803 -9.136 1.00 96.00 94 GLN A O 1
ATOM 754 N N . ARG A 1 95 ? -6.180 13.092 -8.098 1.00 93.50 95 ARG A N 1
ATOM 755 C CA . ARG A 1 95 ? -4.815 13.659 -8.133 1.00 93.50 95 ARG A CA 1
ATOM 756 C C . ARG A 1 95 ? -4.132 13.554 -9.502 1.00 93.50 95 ARG A C 1
ATOM 758 O O . ARG A 1 95 ? -2.937 13.826 -9.627 1.00 93.50 95 ARG A O 1
ATOM 765 N N . HIS A 1 96 ? -4.883 13.231 -10.558 1.00 90.25 96 HIS A N 1
ATOM 766 C CA . HIS A 1 96 ? -4.327 12.920 -11.871 1.00 90.25 96 HIS A CA 1
ATOM 767 C C . HIS A 1 96 ? -3.391 13.977 -12.448 1.00 90.25 96 HIS A C 1
ATOM 769 O O . HIS A 1 96 ? -2.320 13.624 -12.924 1.00 90.25 96 HIS A O 1
ATOM 775 N N . ARG A 1 97 ? -3.739 15.265 -12.355 1.00 91.44 97 ARG A N 1
ATOM 776 C CA . ARG A 1 97 ? -2.912 16.335 -12.936 1.00 91.44 97 ARG A CA 1
ATOM 777 C C . ARG A 1 97 ? -1.517 16.380 -12.324 1.00 91.44 97 ARG A C 1
ATOM 779 O O . ARG A 1 97 ? -0.555 16.642 -13.031 1.00 91.44 97 ARG A O 1
ATOM 786 N N . GLN A 1 98 ? -1.420 16.148 -11.016 1.00 93.12 98 GLN A N 1
ATOM 787 C CA . GLN A 1 98 ? -0.156 16.186 -10.280 1.00 93.12 98 GLN A CA 1
ATOM 788 C C . GLN A 1 98 ? 0.708 14.979 -10.650 1.00 93.12 98 GLN A C 1
ATOM 790 O O . GLN A 1 98 ? 1.885 15.142 -10.959 1.00 93.12 98 GLN A O 1
ATOM 795 N N . ILE A 1 99 ? 0.099 13.789 -10.675 1.00 92.00 99 ILE A N 1
ATOM 796 C CA . ILE A 1 99 ? 0.775 12.537 -11.032 1.00 92.00 99 ILE A CA 1
ATOM 797 C C . ILE A 1 99 ? 1.251 12.583 -12.488 1.00 92.00 99 ILE A C 1
ATOM 799 O O . ILE A 1 99 ? 2.407 12.284 -12.762 1.00 92.00 99 ILE A O 1
ATOM 803 N N . GLU A 1 100 ? 0.398 13.013 -13.418 1.00 92.62 100 GLU A N 1
ATOM 804 C CA . GLU A 1 100 ? 0.733 13.117 -14.843 1.00 92.62 100 GLU A CA 1
ATOM 805 C C . GLU A 1 100 ? 1.814 14.173 -15.104 1.00 92.62 100 GLU A C 1
ATOM 807 O O . GLU A 1 100 ? 2.720 13.923 -15.895 1.00 92.62 100 GLU A O 1
ATOM 812 N N . ALA A 1 101 ? 1.770 15.320 -14.415 1.00 94.69 101 ALA A N 1
ATOM 813 C CA . ALA A 1 101 ? 2.804 16.347 -14.531 1.00 94.69 101 ALA A CA 1
ATOM 814 C C . ALA A 1 101 ? 4.164 15.876 -13.995 1.00 94.69 101 ALA A C 1
ATOM 816 O O . ALA A 1 101 ? 5.188 16.189 -14.594 1.00 94.69 101 ALA A O 1
ATOM 817 N N . ALA A 1 102 ? 4.185 15.125 -12.888 1.00 91.94 102 ALA A N 1
ATOM 818 C CA . ALA A 1 102 ? 5.413 14.529 -12.368 1.00 91.94 102 ALA A CA 1
ATOM 819 C C . ALA A 1 102 ? 5.949 13.445 -13.316 1.00 91.94 102 ALA A C 1
ATOM 821 O O . ALA A 1 102 ? 7.133 13.436 -13.641 1.00 91.94 102 ALA A O 1
ATOM 822 N N . LEU A 1 103 ? 5.064 12.578 -13.814 1.00 93.00 103 LEU A N 1
ATOM 823 C CA . LEU A 1 103 ? 5.412 11.501 -14.736 1.00 93.00 103 LEU A CA 1
ATOM 824 C C . LEU A 1 103 ? 5.985 12.028 -16.056 1.00 93.00 103 LEU A C 1
ATOM 826 O O . LEU A 1 103 ? 6.917 11.437 -16.585 1.00 93.00 103 LEU A O 1
ATOM 830 N N . SER A 1 104 ? 5.483 13.157 -16.568 1.00 93.25 104 SER A N 1
ATOM 831 C CA . SER A 1 104 ? 5.978 13.744 -17.820 1.00 93.25 104 SER A CA 1
ATOM 832 C C . SER A 1 104 ? 7.416 14.268 -17.735 1.00 93.25 104 SER A C 1
ATOM 834 O O . SER A 1 104 ? 7.987 14.600 -18.769 1.00 93.25 104 SER A O 1
ATOM 836 N N . GLN A 1 105 ? 7.977 14.413 -16.529 1.00 93.88 105 GLN A N 1
ATOM 837 C CA . GLN A 1 105 ? 9.380 14.797 -16.328 1.00 93.88 105 GLN A CA 1
ATOM 838 C C . GLN A 1 105 ? 10.326 13.589 -16.335 1.00 93.88 105 GLN A C 1
ATOM 840 O O . GLN A 1 105 ? 11.539 13.771 -16.296 1.00 93.88 105 GLN A O 1
ATOM 845 N N . ILE A 1 106 ? 9.786 12.368 -16.357 1.00 93.00 106 ILE A N 1
ATOM 846 C CA . ILE A 1 106 ? 10.552 11.125 -16.310 1.00 93.00 106 ILE A CA 1
ATOM 847 C C . ILE A 1 106 ? 10.602 10.554 -17.726 1.00 93.00 106 ILE A C 1
ATOM 849 O O . ILE A 1 106 ? 9.592 10.087 -18.254 1.00 93.00 106 ILE A O 1
ATOM 853 N N . GLU A 1 107 ? 11.777 10.583 -18.352 1.00 94.06 107 GLU A N 1
ATOM 854 C CA . GLU A 1 107 ? 11.988 9.901 -19.630 1.00 94.06 107 GLU A CA 1
ATOM 855 C C . GLU A 1 107 ? 11.737 8.392 -19.460 1.00 94.06 107 GLU A C 1
ATOM 857 O O . GLU A 1 107 ? 12.183 7.790 -18.490 1.00 94.06 107 GLU A O 1
ATOM 862 N N . GLY A 1 108 ? 10.945 7.788 -20.352 1.00 92.94 108 GLY A N 1
ATOM 863 C CA . GLY A 1 108 ? 10.498 6.392 -20.216 1.00 92.94 108 GLY A CA 1
ATOM 864 C C . GLY A 1 108 ? 9.347 6.170 -19.220 1.00 92.94 108 GLY A C 1
ATOM 865 O O . GLY A 1 108 ? 8.767 5.084 -19.184 1.00 92.94 108 GLY A O 1
ATOM 866 N N . GLY A 1 109 ? 8.953 7.200 -18.463 1.00 96.12 109 GLY A N 1
ATOM 867 C CA . GLY A 1 109 ? 7.829 7.159 -17.534 1.00 96.12 109 GLY A CA 1
ATOM 868 C C . GLY A 1 109 ? 6.479 7.012 -18.241 1.00 96.12 109 GLY A C 1
ATOM 869 O O . GLY A 1 109 ? 6.145 7.765 -19.157 1.00 96.12 109 GLY A O 1
ATOM 870 N N . ARG A 1 110 ? 5.652 6.061 -17.797 1.00 96.62 110 ARG A N 1
ATOM 871 C CA . ARG A 1 110 ? 4.305 5.839 -18.345 1.00 96.62 110 ARG A CA 1
ATOM 872 C C . ARG A 1 110 ? 3.317 5.302 -17.319 1.00 96.62 110 ARG A C 1
ATOM 874 O O . ARG A 1 110 ? 3.674 4.624 -16.361 1.00 96.62 110 ARG A O 1
ATOM 881 N N . THR A 1 111 ? 2.036 5.570 -17.568 1.00 97.31 111 THR A N 1
ATOM 882 C CA . THR A 1 111 ? 0.941 4.891 -16.869 1.00 97.31 111 THR A CA 1
ATOM 883 C C . THR A 1 111 ? 0.701 3.537 -17.524 1.00 97.31 111 THR A C 1
ATOM 885 O O . THR A 1 111 ? 0.460 3.467 -18.727 1.00 97.31 111 THR A O 1
ATOM 888 N N . VAL A 1 112 ? 0.739 2.474 -16.726 1.00 97.31 112 VAL A N 1
ATOM 889 C CA . VAL A 1 112 ? 0.422 1.105 -17.145 1.00 97.31 112 VAL A CA 1
ATOM 890 C C . VAL A 1 112 ? -1.085 0.866 -17.079 1.00 97.31 112 VAL A C 1
ATOM 892 O O . VAL A 1 112 ? -1.686 0.368 -18.028 1.00 97.31 112 VAL A O 1
ATOM 895 N N . ARG A 1 113 ? -1.711 1.245 -15.959 1.00 97.69 113 ARG A N 1
ATOM 896 C CA . ARG A 1 113 ? -3.150 1.088 -15.707 1.00 97.69 113 ARG A CA 1
ATOM 897 C C . ARG A 1 113 ? -3.588 2.055 -14.610 1.00 97.69 113 ARG A C 1
ATOM 899 O O . ARG A 1 113 ? -2.824 2.313 -13.688 1.00 97.69 113 ARG A O 1
ATOM 906 N N . LYS A 1 114 ? -4.805 2.589 -14.688 1.00 98.00 114 LYS A N 1
ATOM 907 C CA . LYS A 1 114 ? -5.426 3.351 -13.596 1.00 98.00 114 LYS A CA 1
ATOM 908 C C . LYS A 1 114 ? -6.935 3.168 -13.614 1.00 98.00 114 LYS A C 1
ATOM 910 O O . LYS A 1 114 ? -7.516 3.047 -14.693 1.00 98.00 114 LYS A O 1
ATOM 915 N N . GLY A 1 115 ? -7.570 3.162 -12.450 1.00 97.94 115 GLY A N 1
ATOM 916 C CA . GLY A 1 115 ? -9.020 3.019 -12.359 1.00 97.94 115 GLY A CA 1
ATOM 917 C C . GLY A 1 115 ? -9.508 2.598 -10.981 1.00 97.94 115 GLY A C 1
ATOM 918 O O . GLY A 1 115 ? -8.729 2.463 -10.043 1.00 97.94 115 GLY A O 1
ATOM 919 N N . LYS A 1 116 ? -10.823 2.396 -10.870 1.00 97.06 116 LYS A N 1
ATOM 920 C CA . LYS A 1 116 ? -11.432 1.802 -9.678 1.00 97.06 116 LYS A CA 1
ATOM 921 C C . LYS A 1 116 ? -11.121 0.310 -9.598 1.00 97.06 116 LYS A C 1
ATOM 923 O O . LYS A 1 116 ? -11.054 -0.371 -10.622 1.00 97.06 116 LYS A O 1
ATOM 928 N N . VAL A 1 117 ? -11.004 -0.193 -8.377 1.00 96.00 117 VAL A N 1
ATOM 929 C CA . VAL A 1 117 ? -10.771 -1.604 -8.073 1.00 96.00 117 VAL A CA 1
ATOM 930 C C . VAL A 1 117 ? -11.978 -2.171 -7.339 1.00 96.00 117 VAL A C 1
ATOM 932 O O . VAL A 1 117 ? -12.442 -1.611 -6.351 1.00 96.00 117 VAL A O 1
ATOM 935 N N . ALA A 1 118 ? -12.480 -3.312 -7.807 1.00 90.94 118 ALA A N 1
ATOM 936 C CA . ALA A 1 118 ? -13.542 -4.033 -7.118 1.00 90.94 118 ALA A CA 1
ATOM 937 C C . ALA A 1 118 ? -12.963 -4.809 -5.922 1.00 90.94 118 ALA A C 1
ATOM 939 O O . ALA A 1 118 ? -12.415 -5.897 -6.098 1.00 90.94 118 ALA A O 1
ATOM 940 N N . LEU A 1 119 ? -13.093 -4.251 -4.716 1.00 91.69 119 LEU A N 1
ATOM 941 C CA . LEU A 1 119 ? -12.793 -4.923 -3.450 1.00 91.69 119 LEU A CA 1
ATOM 942 C C . LEU A 1 119 ? -14.066 -5.085 -2.617 1.00 91.69 119 LEU A C 1
ATOM 944 O O . LEU A 1 119 ? -15.004 -4.291 -2.699 1.00 91.69 119 LEU A O 1
ATOM 948 N N . THR A 1 120 ? -14.116 -6.136 -1.800 1.00 84.88 120 THR A N 1
ATOM 949 C CA . THR A 1 120 ? -15.279 -6.381 -0.937 1.00 84.88 120 THR A CA 1
ATOM 950 C C . THR A 1 120 ? -15.250 -5.426 0.252 1.00 84.88 120 THR A C 1
ATOM 952 O O . THR A 1 120 ? -14.359 -5.521 1.092 1.00 84.88 120 THR A O 1
ATOM 955 N N . GLY A 1 121 ? -16.242 -4.535 0.336 1.00 81.94 121 GLY A N 1
ATOM 956 C CA . GLY A 1 121 ? -16.414 -3.621 1.471 1.00 81.94 121 GLY A CA 1
ATOM 957 C C . GLY A 1 121 ? -15.416 -2.461 1.524 1.00 81.94 121 GLY A C 1
ATOM 958 O O . GLY A 1 121 ? -15.276 -1.853 2.578 1.00 81.94 121 GLY A O 1
ATOM 959 N N . VAL A 1 122 ? -14.717 -2.169 0.421 1.00 86.44 122 VAL A N 1
ATOM 960 C CA . VAL A 1 122 ? -13.698 -1.113 0.341 1.00 86.44 122 VAL A CA 1
ATOM 961 C C . VAL A 1 122 ? -13.834 -0.380 -1.001 1.00 86.44 122 VAL A C 1
ATOM 963 O O . VAL A 1 122 ? -13.794 -1.029 -2.046 1.00 86.44 122 VAL A O 1
ATOM 966 N N . ASP A 1 123 ? -13.989 0.952 -0.994 1.00 90.44 123 ASP A N 1
ATOM 967 C CA . ASP A 1 123 ? -13.909 1.764 -2.225 1.00 90.44 123 ASP A CA 1
ATOM 968 C C . ASP A 1 123 ? -12.441 2.079 -2.497 1.00 90.44 123 ASP A C 1
ATOM 970 O O . ASP A 1 123 ? -11.804 2.807 -1.732 1.00 90.44 123 ASP A O 1
ATOM 974 N N . ALA A 1 124 ? -11.906 1.475 -3.555 1.00 96.50 124 ALA A N 1
ATOM 975 C CA . ALA A 1 124 ? -10.490 1.495 -3.872 1.00 96.50 124 ALA A CA 1
ATOM 976 C C . ALA A 1 124 ? -10.230 1.991 -5.294 1.00 96.50 124 ALA A C 1
ATOM 978 O O . ALA A 1 124 ? -10.955 1.679 -6.244 1.00 96.50 124 ALA A O 1
ATOM 979 N N . GLU A 1 125 ? -9.134 2.717 -5.446 1.00 98.31 125 GLU A N 1
ATOM 980 C CA . GLU A 1 125 ? -8.601 3.191 -6.713 1.00 98.31 125 GLU A CA 1
ATOM 981 C C . GLU A 1 125 ? -7.144 2.760 -6.836 1.00 98.31 125 GLU A C 1
ATOM 983 O O . GLU A 1 125 ? -6.416 2.757 -5.848 1.00 98.31 125 GLU A O 1
ATOM 988 N N . GLU A 1 126 ? -6.702 2.429 -8.046 1.00 98.44 126 GLU A N 1
ATOM 989 C CA . GLU A 1 126 ? -5.300 2.135 -8.333 1.00 98.44 126 GLU A CA 1
ATOM 990 C C . GLU A 1 126 ? -4.737 3.038 -9.427 1.00 98.44 126 GLU A C 1
ATOM 992 O O . GLU A 1 126 ? -5.447 3.487 -10.336 1.00 98.44 126 GLU A O 1
ATOM 997 N N . TRP A 1 127 ? -3.427 3.252 -9.359 1.00 98.56 127 TRP A N 1
ATOM 998 C CA . TRP A 1 127 ? -2.642 3.864 -10.415 1.00 98.56 127 TRP A CA 1
ATOM 999 C C . TRP A 1 127 ? -1.268 3.207 -10.474 1.00 98.56 127 TRP A C 1
ATOM 1001 O O . TRP A 1 127 ? -0.486 3.251 -9.527 1.00 98.56 127 TRP A O 1
ATOM 1011 N N . LEU A 1 128 ? -0.997 2.576 -11.609 1.00 98.56 128 LEU A N 1
ATOM 1012 C CA . LEU A 1 128 ? 0.180 1.769 -11.869 1.00 98.56 128 LEU A CA 1
ATOM 1013 C C . LEU A 1 128 ? 1.089 2.511 -12.843 1.00 98.56 128 LEU A C 1
ATOM 1015 O O . LEU A 1 128 ? 0.674 2.825 -13.964 1.00 98.56 128 LEU A O 1
ATOM 1019 N N . LEU A 1 129 ? 2.309 2.808 -12.414 1.00 97.94 129 LEU A N 1
ATOM 1020 C CA . LEU A 1 129 ? 3.315 3.519 -13.193 1.00 97.94 129 LEU A CA 1
ATOM 1021 C C . LEU A 1 129 ? 4.505 2.603 -13.485 1.00 97.94 129 LEU A C 1
ATOM 1023 O O . LEU A 1 129 ? 4.834 1.734 -12.680 1.00 97.94 129 LEU A O 1
ATOM 1027 N N . ALA A 1 130 ? 5.153 2.828 -14.622 1.00 97.88 130 ALA A N 1
ATOM 1028 C CA . ALA A 1 130 ? 6.410 2.192 -14.999 1.00 97.88 130 ALA A CA 1
ATOM 1029 C C . ALA A 1 130 ? 7.403 3.242 -15.507 1.00 97.88 130 ALA A C 1
ATOM 1031 O O . ALA A 1 130 ? 6.981 4.271 -16.041 1.00 97.88 130 ALA A O 1
ATOM 1032 N N . GLY A 1 131 ? 8.695 2.977 -15.348 1.00 96.81 131 GLY A N 1
ATOM 1033 C CA . GLY A 1 131 ? 9.788 3.833 -15.810 1.00 96.81 131 GLY A CA 1
ATOM 1034 C C . GLY A 1 131 ? 11.065 3.636 -14.988 1.00 96.81 131 GLY A C 1
ATOM 1035 O O . GLY A 1 131 ? 11.071 2.820 -14.057 1.00 96.81 131 GLY A O 1
ATOM 1036 N N . PRO A 1 132 ? 12.131 4.393 -15.286 1.00 95.94 132 PRO A N 1
ATOM 1037 C CA . PRO A 1 132 ? 13.402 4.267 -14.586 1.00 95.94 132 PRO A CA 1
ATOM 1038 C C . PRO A 1 132 ? 13.254 4.658 -13.114 1.00 95.94 132 PRO A C 1
ATOM 1040 O O . PRO A 1 132 ? 12.668 5.691 -12.768 1.00 95.94 132 PRO A O 1
ATOM 1043 N N . ARG A 1 133 ? 13.789 3.825 -12.217 1.00 94.12 133 ARG A N 1
ATOM 1044 C CA . ARG A 1 133 ? 13.770 4.089 -10.775 1.00 94.12 133 ARG A CA 1
ATOM 1045 C C . ARG A 1 133 ? 14.876 5.087 -10.400 1.00 94.12 133 ARG A C 1
ATOM 1047 O O . ARG A 1 133 ? 16.022 4.867 -10.776 1.00 94.12 133 ARG A O 1
ATOM 1054 N N . PRO A 1 134 ? 14.604 6.125 -9.583 1.00 88.06 134 PRO A N 1
ATOM 1055 C CA . PRO A 1 134 ? 15.617 7.127 -9.221 1.00 88.06 134 PRO A CA 1
ATOM 1056 C C . PRO A 1 134 ? 16.852 6.580 -8.489 1.00 88.06 134 PRO A C 1
ATOM 1058 O O . PRO A 1 134 ? 17.886 7.236 -8.462 1.00 88.06 134 PRO A O 1
ATOM 1061 N N . THR A 1 135 ? 16.733 5.422 -7.835 1.00 88.12 135 THR A N 1
ATOM 1062 C CA . THR A 1 135 ? 17.787 4.840 -6.990 1.00 88.12 135 THR A CA 1
ATOM 1063 C C . THR A 1 135 ? 18.673 3.833 -7.714 1.00 88.12 135 THR A C 1
ATOM 1065 O O . THR A 1 135 ? 19.812 3.642 -7.300 1.00 88.12 135 THR A O 1
ATOM 1068 N N . THR A 1 136 ? 18.165 3.178 -8.758 1.00 95.00 136 THR A N 1
ATOM 1069 C CA . THR A 1 136 ? 18.885 2.132 -9.505 1.00 95.00 136 THR A CA 1
ATOM 1070 C C . THR A 1 136 ? 19.073 2.475 -10.979 1.00 95.00 136 THR A C 1
ATOM 1072 O O . THR A 1 136 ? 19.852 1.806 -11.643 1.00 95.00 136 THR A O 1
ATOM 1075 N N . GLU A 1 137 ? 18.355 3.479 -11.495 1.00 94.50 137 GLU A N 1
ATOM 1076 C CA . GLU A 1 137 ? 18.254 3.843 -12.920 1.00 94.50 137 GLU A CA 1
ATOM 1077 C C . GLU A 1 137 ? 17.728 2.713 -13.827 1.00 94.50 137 GLU A C 1
ATOM 1079 O O . GLU A 1 137 ? 17.633 2.869 -15.042 1.00 94.50 137 GLU A O 1
ATOM 1084 N N . VAL A 1 138 ? 17.318 1.588 -13.235 1.00 97.06 138 VAL A N 1
ATOM 1085 C CA . VAL A 1 138 ? 16.716 0.447 -13.921 1.00 97.06 138 VAL A CA 1
ATOM 1086 C C . VAL A 1 138 ? 15.219 0.685 -14.082 1.00 97.06 138 VAL A C 1
ATOM 1088 O O . VAL A 1 138 ? 14.549 1.143 -13.150 1.00 97.06 138 VAL A O 1
ATOM 1091 N N . ASP A 1 139 ? 14.683 0.340 -15.253 1.00 97.38 139 ASP A N 1
ATOM 1092 C CA . ASP A 1 139 ? 13.241 0.348 -15.494 1.00 97.38 139 ASP A CA 1
ATOM 1093 C C . ASP A 1 139 ? 12.523 -0.576 -14.506 1.00 97.38 139 ASP A C 1
ATOM 1095 O O . ASP A 1 139 ? 12.817 -1.767 -14.391 1.00 97.38 139 ASP A O 1
ATOM 1099 N N . GLY A 1 140 ? 11.554 -0.013 -13.793 1.00 97.75 140 GLY A N 1
ATOM 1100 C CA . GLY A 1 140 ? 10.749 -0.716 -12.810 1.00 97.75 140 GLY A CA 1
ATOM 1101 C C . GLY A 1 140 ? 9.354 -0.123 -12.701 1.00 97.75 140 GLY A C 1
ATOM 1102 O O . GLY A 1 140 ? 8.874 0.579 -13.592 1.00 97.75 140 GLY A O 1
ATOM 1103 N N . HIS A 1 141 ? 8.694 -0.423 -11.588 1.00 98.06 141 HIS A N 1
ATOM 1104 C CA . HIS A 1 141 ? 7.286 -0.121 -11.384 1.00 98.06 141 HIS A CA 1
ATOM 1105 C C . HIS A 1 141 ? 7.059 0.585 -10.051 1.00 98.06 141 HIS A C 1
ATOM 1107 O O . HIS A 1 141 ? 7.707 0.263 -9.054 1.00 98.06 141 HIS A O 1
ATOM 1113 N N . LEU A 1 142 ? 6.113 1.524 -10.055 1.00 97.69 142 LEU A N 1
ATOM 1114 C CA . LEU A 1 142 ? 5.532 2.153 -8.871 1.00 97.69 142 LEU A CA 1
ATOM 1115 C C . LEU A 1 142 ? 4.019 1.978 -8.959 1.00 97.69 142 LEU A C 1
ATOM 1117 O O . LEU A 1 142 ? 3.326 2.690 -9.692 1.00 97.69 142 LEU A O 1
ATOM 1121 N N . PHE A 1 143 ? 3.514 0.972 -8.265 1.00 98.69 143 PHE A N 1
ATOM 1122 C CA . PHE A 1 143 ? 2.108 0.601 -8.274 1.00 98.69 143 PHE A CA 1
ATOM 1123 C C . PHE A 1 143 ? 1.478 1.011 -6.958 1.00 98.69 143 PHE A C 1
ATOM 1125 O O . PHE A 1 143 ? 1.979 0.637 -5.905 1.00 98.69 143 PHE A O 1
ATOM 1132 N N . ALA A 1 144 ? 0.387 1.768 -7.020 1.00 98.56 144 ALA A N 1
ATOM 1133 C CA . ALA A 1 144 ? -0.318 2.232 -5.837 1.00 98.56 144 ALA A CA 1
ATOM 1134 C C . ALA A 1 144 ? -1.803 1.883 -5.918 1.00 98.56 144 ALA A C 1
ATOM 1136 O O . ALA A 1 144 ? -2.434 2.035 -6.966 1.00 98.56 144 ALA A O 1
ATOM 1137 N N . LEU A 1 145 ? -2.362 1.472 -4.784 1.00 98.50 145 LEU A N 1
ATOM 1138 C CA . LEU A 1 145 ? -3.790 1.384 -4.515 1.00 98.50 145 LEU A CA 1
ATOM 1139 C C . LEU A 1 145 ? -4.078 2.183 -3.257 1.00 98.50 145 LEU A C 1
ATOM 1141 O O . LEU A 1 145 ? -3.400 2.007 -2.247 1.00 98.50 145 LEU A O 1
ATOM 1145 N N . GLU A 1 146 ? -5.105 3.019 -3.308 1.00 97.75 146 GLU A N 1
ATOM 1146 C CA . GLU A 1 146 ? -5.637 3.702 -2.138 1.00 97.75 146 GLU A CA 1
ATOM 1147 C C . GLU A 1 146 ? -7.117 3.407 -1.966 1.00 97.75 146 GLU A C 1
ATOM 1149 O O . GLU A 1 146 ? -7.861 3.267 -2.937 1.00 97.75 146 GLU A O 1
ATOM 1154 N N . ALA A 1 147 ? -7.533 3.327 -0.712 1.00 95.88 147 ALA A N 1
ATOM 1155 C CA . ALA A 1 147 ? -8.881 2.989 -0.317 1.00 95.88 147 ALA A CA 1
ATOM 1156 C C . ALA A 1 147 ? -9.337 3.849 0.860 1.00 95.88 147 ALA A C 1
ATOM 1158 O O . ALA A 1 147 ? -8.525 4.240 1.699 1.00 95.88 147 ALA A O 1
ATOM 1159 N N . ASN A 1 148 ? -10.642 4.135 0.904 1.00 93.81 148 ASN A N 1
ATOM 1160 C CA . ASN A 1 148 ? -11.281 4.960 1.939 1.00 93.81 148 ASN A CA 1
ATOM 1161 C C . ASN A 1 148 ? -10.627 6.349 2.111 1.00 93.81 148 ASN A C 1
ATOM 1163 O O . ASN A 1 148 ? -10.598 6.913 3.197 1.00 93.81 148 ASN A O 1
ATOM 1167 N N . ALA A 1 149 ? -10.099 6.925 1.025 1.00 92.12 149 ALA A N 1
ATOM 1168 C CA . ALA A 1 149 ? -9.249 8.116 1.082 1.00 92.12 149 ALA A CA 1
ATOM 1169 C C . ALA A 1 149 ? -9.926 9.385 1.625 1.00 92.12 149 ALA A C 1
ATOM 1171 O O . ALA A 1 149 ? -9.247 10.281 2.112 1.00 92.12 149 ALA A O 1
ATOM 1172 N N . LEU A 1 150 ? -11.251 9.488 1.527 1.00 91.50 150 LEU A N 1
ATOM 1173 C CA . LEU A 1 150 ? -11.979 10.742 1.744 1.00 91.50 150 LEU A CA 1
ATOM 1174 C C . LEU A 1 150 ? -12.688 10.832 3.103 1.00 91.50 150 LEU A C 1
ATOM 1176 O O . LEU A 1 150 ? -13.370 11.822 3.364 1.00 91.50 150 LEU A O 1
ATOM 1180 N N . THR A 1 151 ? -12.557 9.820 3.959 1.00 85.50 151 THR A N 1
ATOM 1181 C CA . THR A 1 151 ? -13.266 9.740 5.243 1.00 85.50 151 THR A CA 1
ATOM 1182 C C . THR A 1 151 ? -12.361 9.162 6.321 1.00 85.50 151 THR A C 1
ATOM 1184 O O . THR A 1 151 ? -11.769 8.112 6.105 1.00 85.50 151 THR A O 1
ATOM 1187 N N . ALA A 1 152 ? -12.306 9.810 7.487 1.00 84.62 152 ALA A N 1
ATOM 1188 C CA . ALA A 1 152 ? -11.738 9.203 8.688 1.00 84.62 152 ALA A CA 1
ATOM 1189 C C . ALA A 1 152 ? -12.808 8.320 9.327 1.00 84.62 152 ALA A C 1
ATOM 1191 O O . ALA A 1 152 ? -13.903 8.799 9.637 1.00 84.62 152 ALA A O 1
ATOM 1192 N N . ASP A 1 153 ? -12.494 7.041 9.475 1.00 86.31 153 ASP A N 1
ATOM 1193 C CA . ASP A 1 153 ? -13.352 6.057 10.116 1.00 86.31 153 ASP A CA 1
ATOM 1194 C C . ASP A 1 153 ? -12.481 4.930 10.674 1.00 86.31 153 ASP A C 1
ATOM 1196 O O . ASP A 1 153 ? -11.861 4.179 9.922 1.00 86.31 153 ASP A O 1
ATOM 1200 N N . ALA A 1 154 ? -12.465 4.760 11.995 1.00 88.81 154 ALA A N 1
ATOM 1201 C CA . ALA A 1 154 ? -11.791 3.630 12.626 1.00 88.81 154 ALA A CA 1
ATOM 1202 C C . ALA A 1 154 ? -12.280 2.255 12.104 1.00 88.81 154 ALA A C 1
ATOM 1204 O O . ALA A 1 154 ? -11.515 1.292 12.104 1.00 88.81 154 ALA A O 1
ATOM 1205 N N . GLN A 1 155 ? -13.530 2.147 11.637 1.00 89.69 155 GLN A N 1
ATOM 1206 C CA . GLN A 1 155 ? -14.118 0.925 11.057 1.00 89.69 155 GLN A CA 1
ATOM 1207 C C . GLN A 1 155 ? -13.813 0.761 9.557 1.00 89.69 155 GLN A C 1
ATOM 1209 O O . GLN A 1 155 ? -14.051 -0.298 8.972 1.00 89.69 155 GLN A O 1
ATOM 1214 N N . GLY A 1 156 ? -13.289 1.805 8.923 1.00 90.75 156 GLY A N 1
ATOM 1215 C CA . GLY A 1 156 ? -12.961 1.860 7.507 1.00 90.75 156 GLY A CA 1
ATOM 1216 C C . GLY A 1 156 ? -11.744 2.751 7.287 1.00 90.75 156 GLY A C 1
ATOM 1217 O O . GLY A 1 156 ? -11.871 3.758 6.592 1.00 90.75 156 GLY A O 1
ATOM 1218 N N . PRO A 1 157 ? -10.578 2.409 7.874 1.00 93.44 157 PRO A N 1
ATOM 1219 C CA . PRO A 1 157 ? -9.418 3.288 7.856 1.00 93.44 157 PRO A CA 1
ATOM 1220 C C . PRO A 1 157 ? -8.953 3.530 6.422 1.00 93.44 157 PRO A C 1
ATOM 1222 O O . PRO A 1 157 ? -9.211 2.715 5.525 1.00 93.44 157 PRO A O 1
ATOM 1225 N N . PHE A 1 158 ? -8.203 4.613 6.223 1.00 95.69 158 PHE A N 1
ATOM 1226 C CA . PHE A 1 158 ? -7.416 4.788 5.012 1.00 95.69 158 PHE A CA 1
ATOM 1227 C C . PHE A 1 158 ? -6.520 3.567 4.819 1.00 95.69 158 PHE A C 1
ATOM 1229 O O . PHE A 1 158 ? -5.848 3.132 5.757 1.00 95.69 158 PHE A O 1
ATOM 1236 N N . ILE A 1 159 ? -6.483 3.037 3.599 1.00 95.69 159 ILE A N 1
ATOM 1237 C CA . ILE A 1 159 ? -5.588 1.945 3.221 1.00 95.69 159 ILE A CA 1
ATOM 1238 C C . ILE A 1 159 ? -4.776 2.400 2.020 1.00 95.69 159 ILE A C 1
ATOM 1240 O O . ILE A 1 159 ? -5.336 2.865 1.030 1.00 95.69 159 ILE A O 1
ATOM 1244 N N . ARG A 1 160 ? -3.463 2.194 2.078 1.00 97.56 160 ARG A N 1
ATOM 1245 C CA . ARG A 1 160 ? -2.578 2.311 0.924 1.00 97.56 160 ARG A CA 1
ATOM 1246 C C . ARG A 1 160 ? -1.757 1.048 0.770 1.00 97.56 160 ARG A C 1
ATOM 1248 O O . ARG A 1 160 ? -1.118 0.619 1.725 1.00 97.56 160 ARG A O 1
ATOM 1255 N N . LEU A 1 161 ? -1.781 0.470 -0.422 1.00 98.56 161 LEU A N 1
ATOM 1256 C CA . LEU A 1 161 ? -0.900 -0.617 -0.824 1.00 98.56 161 LEU A CA 1
ATOM 1257 C C . LEU A 1 161 ? -0.006 -0.102 -1.946 1.00 98.56 161 LEU A C 1
ATOM 1259 O O . LEU A 1 161 ? -0.508 0.294 -2.994 1.00 98.56 161 LEU A O 1
ATOM 1263 N N . ASP A 1 162 ? 1.298 -0.141 -1.724 1.00 98.62 162 ASP A N 1
ATOM 1264 C CA . ASP A 1 162 ? 2.309 0.145 -2.730 1.00 98.62 162 ASP A CA 1
ATOM 1265 C C . ASP A 1 162 ? 3.039 -1.149 -3.103 1.00 98.62 162 ASP A C 1
ATOM 1267 O O . ASP A 1 162 ? 3.309 -1.981 -2.234 1.00 98.62 162 ASP A O 1
ATOM 1271 N N . MET A 1 163 ? 3.372 -1.304 -4.381 1.00 98.62 163 MET A N 1
ATOM 1272 C CA . MET A 1 163 ? 4.348 -2.272 -4.875 1.00 98.62 163 MET A CA 1
ATOM 1273 C C . MET A 1 163 ? 5.414 -1.529 -5.667 1.00 98.62 163 MET A C 1
ATOM 1275 O O . MET A 1 163 ? 5.108 -0.742 -6.566 1.00 98.62 163 MET A O 1
ATOM 1279 N N . GLU A 1 164 ? 6.667 -1.820 -5.349 1.00 98.12 164 GLU A N 1
ATOM 1280 C CA . GLU A 1 164 ? 7.826 -1.238 -6.008 1.00 98.12 164 GLU A CA 1
ATOM 1281 C C . GLU A 1 164 ? 8.719 -2.358 -6.555 1.00 98.12 164 GLU A C 1
ATOM 1283 O O . GLU A 1 164 ? 8.944 -3.357 -5.873 1.00 98.12 164 GLU A O 1
ATOM 1288 N N . THR A 1 165 ? 9.220 -2.209 -7.787 1.00 98.31 165 THR A N 1
ATOM 1289 C CA . THR A 1 165 ? 10.168 -3.159 -8.414 1.00 98.31 165 THR A CA 1
ATOM 1290 C C . THR A 1 165 ? 11.433 -2.454 -8.873 1.00 98.31 165 THR A C 1
ATOM 1292 O O . THR A 1 165 ? 11.399 -1.251 -9.132 1.00 98.31 165 THR A O 1
ATOM 1295 N N . ALA A 1 166 ? 12.520 -3.197 -9.077 1.00 97.62 166 ALA A N 1
ATOM 1296 C CA . ALA A 1 166 ? 13.835 -2.637 -9.374 1.00 97.62 166 ALA A CA 1
ATOM 1297 C C . ALA A 1 166 ? 14.403 -1.758 -8.242 1.00 97.62 166 ALA A C 1
ATOM 1299 O O . ALA A 1 166 ? 15.078 -0.755 -8.483 1.00 97.62 166 ALA A O 1
ATOM 1300 N N . ASN A 1 167 ? 14.109 -2.120 -6.991 1.00 97.06 167 ASN A N 1
ATOM 1301 C CA . ASN A 1 167 ? 14.721 -1.509 -5.816 1.00 97.06 167 ASN A CA 1
ATOM 1302 C C . ASN A 1 167 ? 16.189 -1.946 -5.640 1.00 97.06 167 ASN A C 1
ATOM 1304 O O . ASN A 1 167 ? 16.574 -3.006 -6.138 1.00 97.06 167 ASN A O 1
ATOM 1308 N N . PRO A 1 168 ? 17.007 -1.167 -4.905 1.00 96.12 168 PRO A N 1
ATOM 1309 C CA . PRO A 1 168 ? 18.344 -1.594 -4.508 1.00 96.12 168 PRO A CA 1
ATOM 1310 C C . PRO A 1 168 ? 18.308 -2.928 -3.765 1.00 96.12 168 PRO A C 1
ATOM 1312 O O . PRO A 1 168 ? 17.412 -3.174 -2.954 1.00 96.12 168 PRO A O 1
ATOM 1315 N N . LEU A 1 169 ? 19.294 -3.772 -4.048 1.00 94.75 169 LEU A N 1
ATOM 1316 C CA . LEU A 1 169 ? 19.397 -5.093 -3.447 1.00 94.75 169 LEU A CA 1
ATOM 1317 C C . LEU A 1 169 ? 19.911 -4.990 -1.999 1.00 94.75 169 LEU A C 1
ATOM 1319 O O . LEU A 1 169 ? 20.697 -4.088 -1.706 1.00 94.75 169 LEU A O 1
ATOM 1323 N N . PRO A 1 170 ? 19.508 -5.895 -1.086 1.00 91.75 170 PRO A N 1
ATOM 1324 C CA . PRO A 1 170 ? 19.895 -5.819 0.329 1.00 91.75 170 PRO A CA 1
ATOM 1325 C C . PRO A 1 170 ? 21.401 -5.938 0.595 1.00 91.75 170 PRO A C 1
ATOM 1327 O O . PRO A 1 170 ? 21.866 -5.545 1.662 1.00 91.75 170 PRO A O 1
ATOM 1330 N N . ASP A 1 171 ? 22.144 -6.526 -0.341 1.00 93.12 171 ASP A N 1
ATOM 1331 C CA . ASP A 1 171 ? 23.597 -6.700 -0.305 1.00 93.12 171 ASP A CA 1
ATOM 1332 C C . ASP A 1 171 ? 24.356 -5.580 -1.044 1.00 93.12 171 ASP A C 1
ATOM 1334 O O . ASP A 1 171 ? 25.558 -5.706 -1.278 1.00 93.12 171 ASP A O 1
ATOM 1338 N N . ASP A 1 172 ? 23.660 -4.498 -1.415 1.00 90.56 172 ASP A N 1
ATOM 1339 C CA . ASP A 1 172 ? 24.178 -3.301 -2.088 1.00 90.56 172 ASP A CA 1
ATOM 1340 C C . ASP A 1 172 ? 24.846 -3.552 -3.454 1.00 90.56 172 ASP A C 1
ATOM 1342 O O . ASP A 1 172 ? 25.477 -2.653 -4.023 1.00 90.56 172 ASP A O 1
ATOM 1346 N N . ARG A 1 173 ? 24.711 -4.753 -4.034 1.00 93.94 173 ARG A N 1
ATOM 1347 C CA . ARG A 1 173 ? 25.225 -5.000 -5.386 1.00 93.94 173 ARG A CA 1
ATOM 1348 C C . ARG A 1 173 ? 24.388 -4.234 -6.420 1.00 93.94 173 ARG A C 1
ATOM 1350 O O . ARG A 1 173 ? 23.172 -4.107 -6.247 1.00 93.94 173 ARG A O 1
ATOM 1357 N N . PRO A 1 174 ? 24.998 -3.749 -7.518 1.00 94.25 174 PRO A N 1
ATOM 1358 C CA . PRO A 1 174 ? 24.249 -3.087 -8.576 1.00 94.25 174 PRO A CA 1
ATOM 1359 C C . PRO A 1 174 ? 23.149 -3.995 -9.124 1.00 94.25 174 PRO A C 1
ATOM 1361 O O . PRO A 1 174 ? 23.380 -5.173 -9.415 1.00 94.25 174 PRO A O 1
ATOM 1364 N N . LEU A 1 175 ? 21.952 -3.438 -9.283 1.00 96.50 175 LEU A N 1
ATOM 1365 C CA . LEU A 1 175 ? 20.872 -4.116 -9.977 1.00 96.50 175 LEU A CA 1
ATOM 1366 C C . LEU A 1 175 ? 21.067 -3.918 -11.483 1.00 96.50 175 LEU A C 1
ATOM 1368 O O . LEU A 1 175 ? 20.996 -2.798 -11.970 1.00 96.50 175 LEU A O 1
ATOM 1372 N N . GLU A 1 176 ? 21.312 -4.995 -12.227 1.00 94.31 176 GLU A N 1
ATOM 1373 C CA . GLU A 1 176 ? 21.495 -4.909 -13.686 1.00 94.31 176 GLU A CA 1
ATOM 1374 C C . GLU A 1 176 ? 20.163 -4.816 -14.444 1.00 94.31 176 GLU A C 1
ATOM 1376 O O . GLU A 1 176 ? 20.078 -4.197 -15.502 1.00 94.31 176 GLU A O 1
ATOM 1381 N N . ARG A 1 177 ? 19.118 -5.467 -13.921 1.00 95.56 177 ARG A N 1
ATOM 1382 C CA . ARG A 1 177 ? 17.761 -5.478 -14.480 1.00 95.56 177 ARG A CA 1
ATOM 1383 C C . ARG A 1 177 ? 16.743 -5.800 -13.394 1.00 95.56 177 ARG A C 1
ATOM 1385 O O . ARG A 1 177 ? 17.074 -6.514 -12.448 1.00 95.56 177 ARG A O 1
ATOM 1392 N N . ALA A 1 178 ? 15.508 -5.338 -13.571 1.00 97.00 178 ALA A N 1
ATOM 1393 C CA . ALA A 1 178 ? 14.390 -5.740 -12.726 1.00 97.00 178 ALA A CA 1
ATOM 1394 C C . ALA A 1 178 ? 14.211 -7.262 -12.766 1.00 97.00 178 ALA A C 1
ATOM 1396 O O . ALA A 1 178 ? 14.386 -7.893 -13.815 1.00 97.00 178 ALA A O 1
ATOM 1397 N N . SER A 1 179 ? 13.845 -7.857 -11.635 1.00 97.50 179 SER A N 1
ATOM 1398 C CA . SER A 1 179 ? 13.612 -9.303 -11.575 1.00 97.50 179 SER A CA 1
ATOM 1399 C C . SER A 1 179 ? 12.244 -9.733 -12.120 1.00 97.50 179 SER A C 1
ATOM 1401 O O . SER A 1 179 ? 12.039 -10.926 -12.335 1.00 97.50 179 SER A O 1
ATOM 1403 N N . LEU A 1 180 ? 11.331 -8.781 -12.348 1.00 97.75 180 LEU A N 1
ATOM 1404 C CA . LEU A 1 180 ? 10.012 -8.995 -12.942 1.00 97.75 180 LEU A CA 1
ATOM 1405 C C . LEU A 1 180 ? 9.882 -8.219 -14.252 1.00 97.75 180 LEU A C 1
ATOM 1407 O O . LEU A 1 180 ? 10.241 -7.043 -14.333 1.00 97.75 180 LEU A O 1
ATOM 1411 N N . THR A 1 181 ? 9.296 -8.861 -15.258 1.00 97.00 181 THR A N 1
ATOM 1412 C CA . THR A 1 181 ? 8.773 -8.180 -16.449 1.00 97.00 181 THR A CA 1
ATOM 1413 C C . THR A 1 181 ? 7.503 -7.389 -16.120 1.00 97.00 181 THR A C 1
ATOM 1415 O O . THR A 1 181 ? 6.844 -7.652 -15.116 1.00 97.00 181 THR A O 1
ATOM 1418 N N . ASP A 1 182 ? 7.086 -6.478 -17.003 1.00 96.44 182 ASP A N 1
ATOM 1419 C CA . ASP A 1 182 ? 5.798 -5.774 -16.898 1.00 96.44 182 ASP A CA 1
ATOM 1420 C C . ASP A 1 182 ? 4.609 -6.711 -16.645 1.00 96.44 182 ASP A C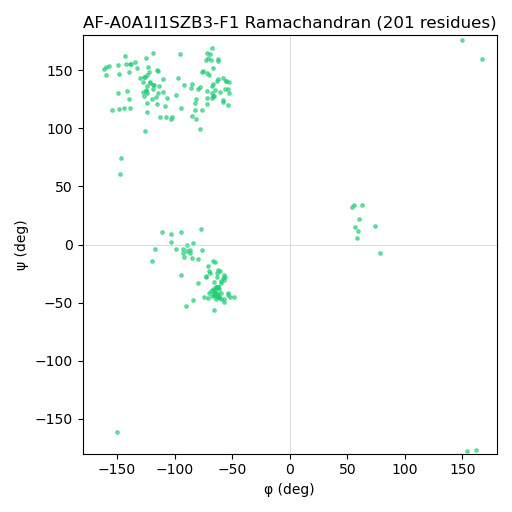 1
ATOM 1422 O O . ASP A 1 182 ? 3.746 -6.441 -15.808 1.00 96.44 182 ASP A O 1
ATOM 1426 N N . ALA A 1 183 ? 4.551 -7.817 -17.392 1.00 97.94 183 ALA A N 1
ATOM 1427 C CA . ALA A 1 183 ? 3.452 -8.768 -17.308 1.00 97.94 183 ALA A CA 1
ATOM 1428 C C . ALA A 1 183 ? 3.458 -9.509 -15.964 1.00 97.94 183 ALA A C 1
ATOM 1430 O O . ALA A 1 183 ? 2.399 -9.706 -15.370 1.00 97.94 183 ALA A O 1
ATOM 1431 N N . GLU A 1 184 ? 4.637 -9.884 -15.464 1.00 98.31 184 GLU A N 1
ATOM 1432 C CA . GLU A 1 184 ? 4.781 -10.528 -14.157 1.00 98.31 184 GLU A CA 1
ATOM 1433 C C . GLU A 1 184 ? 4.491 -9.551 -13.015 1.00 98.31 184 GLU A C 1
ATOM 1435 O O . GLU A 1 184 ? 3.768 -9.908 -12.088 1.00 98.31 184 GLU A O 1
ATOM 1440 N N . ALA A 1 185 ? 4.966 -8.304 -13.100 1.00 98.31 185 ALA A N 1
ATOM 1441 C CA . ALA A 1 185 ? 4.676 -7.267 -12.115 1.00 98.31 185 ALA A CA 1
ATOM 1442 C C . ALA A 1 185 ? 3.165 -7.013 -12.007 1.00 98.31 185 ALA A C 1
ATOM 1444 O O . ALA A 1 185 ? 2.616 -7.010 -10.904 1.00 98.31 185 ALA A O 1
ATOM 1445 N N . LEU A 1 186 ? 2.470 -6.880 -13.145 1.00 98.44 186 LEU A N 1
ATOM 1446 C CA . LEU A 1 186 ? 1.010 -6.762 -13.180 1.00 98.44 186 LEU A CA 1
ATOM 1447 C C . LEU A 1 186 ? 0.307 -8.001 -12.614 1.00 98.44 186 LEU A C 1
ATOM 1449 O O . LEU A 1 186 ? -0.652 -7.860 -11.858 1.00 98.44 186 LEU A O 1
ATOM 1453 N N . ALA A 1 187 ? 0.779 -9.206 -12.945 1.00 98.25 187 ALA A N 1
ATOM 1454 C CA . ALA A 1 187 ? 0.184 -10.445 -12.452 1.00 98.25 187 ALA A CA 1
ATOM 1455 C C . ALA A 1 187 ? 0.320 -10.588 -10.928 1.00 98.25 187 ALA A C 1
ATOM 1457 O O . ALA A 1 187 ? -0.651 -10.935 -10.254 1.00 98.25 187 ALA A O 1
ATOM 1458 N N . VAL A 1 188 ? 1.498 -10.287 -10.371 1.00 97.88 188 VAL A N 1
ATOM 1459 C CA . VAL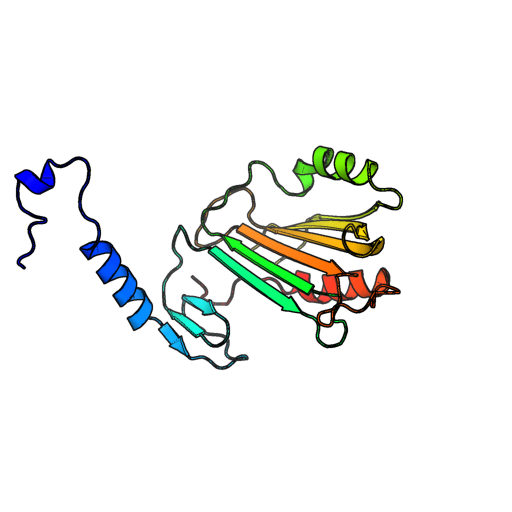 A 1 188 ? 1.742 -10.314 -8.921 1.00 97.88 188 VAL A CA 1
ATOM 1460 C C . VAL A 1 188 ? 0.912 -9.235 -8.218 1.00 97.88 188 VAL A C 1
ATOM 1462 O O . VAL A 1 188 ? 0.272 -9.516 -7.201 1.00 97.88 188 VAL A O 1
ATOM 1465 N N . TRP A 1 189 ? 0.850 -8.026 -8.784 1.00 98.44 189 TRP A N 1
ATOM 1466 C CA . TRP A 1 189 ? 0.001 -6.947 -8.280 1.00 98.44 189 TRP A CA 1
ATOM 1467 C C . TRP A 1 189 ? -1.473 -7.342 -8.214 1.00 98.44 189 TRP A C 1
ATOM 1469 O O . TRP A 1 189 ? -2.116 -7.158 -7.179 1.00 98.44 189 TRP A O 1
ATOM 1479 N N . ASP A 1 190 ? -2.019 -7.903 -9.293 1.00 98.06 190 ASP A N 1
ATOM 1480 C CA . ASP A 1 190 ? -3.414 -8.341 -9.342 1.00 98.06 190 ASP A CA 1
ATOM 1481 C C . ASP A 1 190 ? -3.676 -9.492 -8.367 1.00 98.06 190 ASP A C 1
ATOM 1483 O O . ASP A 1 190 ? -4.684 -9.485 -7.660 1.00 98.06 190 ASP A O 1
ATOM 1487 N N . ALA A 1 191 ? -2.751 -10.445 -8.253 1.00 97.25 191 ALA A N 1
ATOM 1488 C CA . ALA A 1 191 ? -2.887 -11.557 -7.321 1.00 97.25 191 ALA A CA 1
ATOM 1489 C C . ALA A 1 191 ? -2.936 -11.103 -5.852 1.00 97.25 191 ALA A C 1
ATOM 1491 O O . ALA A 1 191 ? -3.673 -11.692 -5.066 1.00 97.25 191 ALA A O 1
ATOM 1492 N N . ILE A 1 192 ? -2.184 -10.063 -5.472 1.00 96.38 192 ILE A N 1
ATOM 1493 C CA . ILE A 1 192 ? -2.105 -9.581 -4.084 1.00 96.38 192 ILE A CA 1
ATOM 1494 C C . ILE A 1 192 ? -3.170 -8.522 -3.795 1.00 96.38 192 ILE A C 1
ATOM 1496 O O . ILE A 1 192 ? -3.951 -8.677 -2.852 1.00 96.38 192 ILE A O 1
ATOM 1500 N N . SER A 1 193 ? -3.246 -7.463 -4.604 1.00 97.12 193 SER A N 1
ATOM 1501 C CA . SER A 1 193 ? -4.127 -6.312 -4.349 1.00 97.12 193 SER A CA 1
ATOM 1502 C C . SER A 1 193 ? -5.601 -6.707 -4.268 1.00 97.12 193 SER A C 1
ATOM 1504 O O . SER A 1 193 ? -6.346 -6.154 -3.462 1.00 97.12 193 SER A O 1
ATOM 1506 N N . ARG A 1 194 ? -6.027 -7.717 -5.039 1.00 96.00 194 ARG A N 1
ATOM 1507 C CA . ARG A 1 194 ? -7.417 -8.199 -5.059 1.00 96.00 194 ARG A CA 1
ATOM 1508 C C . ARG A 1 194 ? -7.795 -9.061 -3.852 1.00 96.00 194 ARG A C 1
ATOM 1510 O O . ARG A 1 194 ? -8.959 -9.419 -3.702 1.00 96.00 194 ARG A O 1
ATOM 1517 N N . THR A 1 195 ? -6.843 -9.373 -2.972 1.00 94.12 195 THR A N 1
ATOM 1518 C CA . THR A 1 195 ? -7.104 -10.108 -1.720 1.00 94.12 195 THR A CA 1
ATOM 1519 C C . THR A 1 195 ? -7.378 -9.195 -0.528 1.00 94.12 195 THR A C 1
ATOM 1521 O O . THR A 1 195 ? -7.828 -9.688 0.516 1.00 94.12 195 THR A O 1
ATOM 1524 N N . LEU A 1 196 ? -7.129 -7.886 -0.684 1.00 93.25 196 LEU A N 1
ATOM 1525 C CA . LEU A 1 196 ? -7.350 -6.880 0.347 1.00 93.25 196 LEU A CA 1
ATOM 1526 C C . LEU A 1 196 ? -8.814 -6.880 0.789 1.00 93.25 196 LEU A C 1
ATOM 1528 O O . LEU A 1 196 ? -9.735 -6.708 -0.010 1.00 93.25 196 LEU A O 1
ATOM 1532 N N . ARG A 1 197 ? -9.010 -7.080 2.091 1.00 92.00 197 ARG A N 1
ATOM 1533 C CA . ARG A 1 197 ? -10.311 -7.051 2.756 1.00 92.00 197 ARG A CA 1
ATOM 1534 C C . ARG A 1 197 ? -10.120 -6.823 4.255 1.00 92.00 197 ARG A C 1
ATOM 1536 O O . ARG A 1 197 ? -9.103 -7.267 4.796 1.00 92.00 197 ARG A O 1
ATOM 1543 N N . PRO A 1 198 ? -11.100 -6.224 4.947 1.00 89.62 198 PRO A N 1
ATOM 1544 C CA . PRO A 1 198 ? -11.145 -6.266 6.400 1.00 89.62 198 PRO A CA 1
ATOM 1545 C C . PRO A 1 198 ? -11.117 -7.715 6.905 1.00 89.62 198 PRO A C 1
ATOM 1547 O O . PRO A 1 198 ? -11.745 -8.608 6.323 1.00 89.62 198 PRO A O 1
ATOM 1550 N N . ARG A 1 199 ? -10.392 -7.966 7.999 1.00 90.94 199 ARG A N 1
ATOM 1551 C CA . ARG A 1 199 ? -10.437 -9.267 8.679 1.00 90.94 199 ARG A CA 1
ATOM 1552 C C . ARG A 1 199 ? -11.863 -9.493 9.214 1.00 90.94 199 ARG A C 1
ATOM 1554 O O . ARG A 1 199 ? -12.472 -8.548 9.716 1.00 90.94 199 ARG A O 1
ATOM 1561 N N . PRO A 1 200 ? -12.419 -10.714 9.152 1.00 87.25 200 PRO A N 1
ATOM 1562 C CA . PRO A 1 200 ? -13.667 -11.013 9.847 1.00 87.25 200 PRO A CA 1
ATOM 1563 C C . PRO A 1 200 ? -13.565 -10.627 11.330 1.00 87.25 200 PRO A C 1
ATOM 1565 O O . PRO A 1 200 ? -12.591 -10.992 11.987 1.00 87.25 200 PRO A O 1
ATOM 1568 N N . ASN A 1 201 ? -14.550 -9.879 11.836 1.00 85.88 201 ASN A N 1
ATOM 1569 C CA . ASN A 1 201 ? -14.567 -9.325 13.199 1.00 85.88 201 ASN A CA 1
ATOM 1570 C C . ASN A 1 201 ? -13.341 -8.450 13.540 1.00 85.88 201 ASN A C 1
ATOM 1572 O O . ASN A 1 201 ? -12.867 -8.474 14.674 1.00 85.88 201 ASN A O 1
ATOM 1576 N N . ALA A 1 202 ? -12.791 -7.713 12.566 1.00 83.50 202 ALA A N 1
ATOM 1577 C CA . ALA A 1 202 ? -11.623 -6.854 12.780 1.00 83.50 202 ALA A CA 1
ATOM 1578 C C . ALA A 1 202 ? -11.839 -5.757 13.834 1.00 83.50 202 ALA A C 1
ATOM 1580 O O . ALA A 1 202 ? -10.873 -5.376 14.499 1.00 83.50 202 ALA A O 1
ATOM 1581 N N . PHE A 1 203 ? -13.073 -5.266 13.966 1.00 81.06 203 PHE A N 1
ATOM 1582 C CA . PHE A 1 203 ? -13.389 -3.996 14.610 1.00 81.06 203 PHE A CA 1
ATOM 1583 C C . PHE A 1 203 ? -14.317 -4.113 15.825 1.00 81.06 203 PHE A C 1
ATOM 1585 O O . PHE A 1 203 ? -15.181 -5.021 15.843 1.00 81.06 203 PHE A O 1
#

pLDDT: mean 92.07, std 7.23, range [52.81, 98.69]

Radius of gyration: 21.56 Å; Cα contacts (8 Å, |Δi|>4): 377; chains: 1; bounding box: 42×43×66 Å

Secondary structure (DSSP, 8-state):
----TT-HHHHT-SS---HHHHHHHHHHHHHHEEE--TT---SSSEEEETTEEEE----TT-EEEEEEEETTEEEEEEEEEEESS---SS-TGGGHHHHHHHHTTSTT-EEEEEEEEEETTEEEEEEEEEEE-TTT-SEEEEEEEEESTT---TTS-EEEEEEE-SPPPTT-----S-SS-HHHHHHHHHHHHTT--PPTT--